Protein AF-A0A9E1IHS0-F1 (afdb_monomer)

Radius of gyration: 20.8 Å; Cα contacts (8 Å, |Δi|>4): 388; chains: 1; bounding box: 57×63×56 Å

Secondary structure (DSSP, 8-state):
------------HHHHHH--SS-PPBPHHHHHHHHHHHHTS-GGGHHHHHHHHHTTBPPPPTTS--STT-BTTBS-HHHHHHHHHHHHTT----SEETTEE-TTS-HHHHHHHHHHHTT-S-TTSHHHHHHHHHHTT-EEEEEESS-EE--HHHHHHHHHHTGGGT-EEEEEETTEEEEEEEEETTEEEEE-TT-S-----SSS-TT---PPPPSS--S-------------------------S-----EEEEEEEEE-

Foldseek 3Di:
DDDDDDDDDPCALCCLLPPDPDQAADFLQSLVVNLVRLVPDDLVRQLVSLLSLLSRFDAAAQVPFPPPQQDPVGGQLLLRQLQSQCSLQSNAQDCADPNRGNVVGDSSVSLVVLLVVVVQDDSLDNVSSQVSLVVSVWGKDWPDPFWFFDDLVSQVVCSVVASSSSKWKWWAWPSGIWTWSDQDPQGTDTRRNNADDPPPPPPPPVQDDDDDDDPPNPDDDPDDDDDDDDDDDDDDDDDDDDDDDDDDRITIGTMMIIHD

pLDDT: mean 73.06, std 25.62, range [26.06, 98.25]

Structure (mmCIF, N/CA/C/O backbone):
data_AF-A0A9E1IHS0-F1
#
_entry.id   AF-A0A9E1IHS0-F1
#
loop_
_atom_site.group_PDB
_atom_site.id
_atom_site.type_symbol
_atom_site.label_atom_id
_atom_site.label_alt_id
_atom_site.label_comp_id
_atom_site.label_asym_id
_atom_site.label_entity_id
_atom_site.label_seq_id
_atom_site.pdbx_PDB_ins_code
_atom_site.Cartn_x
_atom_site.Cartn_y
_atom_site.Cartn_z
_atom_site.occupancy
_atom_site.B_iso_or_equiv
_atom_site.auth_seq_id
_atom_site.auth_comp_id
_atom_site.auth_asym_id
_atom_site.auth_atom_id
_atom_site.pdbx_PDB_model_num
ATOM 1 N N . MET A 1 1 ? 24.923 40.694 25.147 1.00 47.97 1 MET A N 1
ATOM 2 C CA . MET A 1 1 ? 23.889 41.070 24.164 1.00 47.97 1 MET A CA 1
ATOM 3 C C . MET A 1 1 ? 23.187 39.797 23.743 1.00 47.97 1 MET A C 1
ATOM 5 O O . MET A 1 1 ? 23.847 38.903 23.235 1.00 47.97 1 MET A O 1
ATOM 9 N N . ALA A 1 2 ? 21.905 39.689 24.076 1.00 41.38 2 ALA A N 1
ATOM 10 C CA . ALA A 1 2 ? 21.038 38.579 23.714 1.00 41.38 2 ALA A CA 1
ATOM 11 C C . ALA A 1 2 ? 20.287 38.921 22.421 1.00 41.38 2 ALA A C 1
ATOM 13 O O . ALA A 1 2 ? 19.743 40.018 22.328 1.00 41.38 2 ALA A O 1
ATOM 14 N N . GLN A 1 3 ? 20.233 37.982 21.478 1.00 36.28 3 GLN A N 1
ATOM 15 C CA . GLN A 1 3 ? 19.186 37.845 20.458 1.00 36.28 3 GLN A CA 1
ATOM 16 C C . GLN A 1 3 ? 19.023 36.325 20.255 1.00 36.28 3 GLN A C 1
ATOM 18 O O . GLN A 1 3 ? 19.994 35.661 19.920 1.00 36.28 3 GLN A O 1
ATOM 23 N N . SER A 1 4 ? 17.973 35.665 20.753 1.00 36.72 4 SER A N 1
ATOM 24 C CA . SER A 1 4 ? 16.549 35.735 20.379 1.00 36.72 4 SER A CA 1
ATOM 25 C C . SER A 1 4 ? 16.254 35.121 19.006 1.00 36.72 4 SER A C 1
ATOM 27 O O . SER A 1 4 ? 16.350 35.798 17.991 1.00 36.72 4 SER A O 1
ATOM 29 N N . HIS A 1 5 ? 15.792 33.869 19.076 1.00 35.28 5 HIS A N 1
ATOM 30 C CA . HIS A 1 5 ? 14.706 33.248 18.310 1.00 35.28 5 HIS A CA 1
ATOM 31 C C . HIS A 1 5 ? 14.772 33.201 16.778 1.00 35.28 5 HIS A C 1
ATOM 33 O O . HIS A 1 5 ? 14.467 34.178 16.106 1.00 35.28 5 HIS A O 1
ATOM 39 N N . GLN A 1 6 ? 14.878 31.976 16.254 1.00 32.78 6 GLN A N 1
ATOM 40 C CA . GLN A 1 6 ? 13.872 31.472 15.317 1.00 32.78 6 GLN A CA 1
ATOM 41 C C . GLN A 1 6 ? 13.416 30.081 15.769 1.00 32.78 6 GLN A C 1
ATOM 43 O O . GLN A 1 6 ? 14.177 29.119 15.774 1.00 32.78 6 GLN A O 1
ATOM 48 N N . SER A 1 7 ? 12.166 30.034 16.226 1.00 38.84 7 SER A N 1
ATOM 49 C CA . SER A 1 7 ? 11.394 28.823 16.480 1.00 38.84 7 SER A CA 1
ATOM 50 C C . SER A 1 7 ? 10.874 28.331 15.133 1.00 38.84 7 SER A C 1
ATOM 52 O O . SER A 1 7 ? 10.049 29.016 14.531 1.00 38.84 7 SER A O 1
ATOM 54 N N . SER A 1 8 ? 11.337 27.180 14.648 1.00 43.22 8 SER A N 1
ATOM 55 C CA . SER A 1 8 ? 10.624 26.457 13.594 1.00 43.22 8 SER A CA 1
ATOM 56 C C . SER A 1 8 ? 9.414 25.765 14.222 1.00 43.22 8 SER A C 1
ATOM 58 O O . SER A 1 8 ? 9.492 25.161 15.292 1.00 43.22 8 SER A O 1
ATOM 60 N N . SER A 1 9 ? 8.258 25.965 13.602 1.00 43.41 9 SER A N 1
ATOM 61 C CA . SER A 1 9 ? 6.951 25.528 14.074 1.00 43.41 9 SER A CA 1
ATOM 62 C C . SER A 1 9 ? 6.835 24.005 14.048 1.00 43.41 9 SER A C 1
ATOM 64 O O . SER A 1 9 ? 6.882 23.383 12.986 1.00 43.41 9 SER A O 1
ATOM 66 N N . ALA A 1 10 ? 6.637 23.411 15.222 1.00 41.41 10 ALA A N 1
ATOM 67 C CA . ALA A 1 10 ? 6.164 22.043 15.358 1.00 41.41 10 ALA A CA 1
ATOM 68 C C . ALA A 1 10 ? 4.719 21.978 14.841 1.00 41.41 10 ALA A C 1
ATOM 70 O O . ALA A 1 10 ? 3.779 22.296 15.566 1.00 41.41 10 ALA A O 1
ATOM 71 N N . THR A 1 11 ? 4.562 21.618 13.569 1.00 50.16 11 THR A N 1
ATOM 72 C CA . THR A 1 11 ? 3.251 21.309 12.985 1.00 50.16 11 THR A CA 1
ATOM 73 C C . THR A 1 11 ? 2.719 20.076 13.715 1.00 50.16 11 THR A C 1
ATOM 75 O O . THR A 1 11 ? 3.400 19.050 13.789 1.00 50.16 11 THR A O 1
ATOM 78 N N . SER A 1 12 ? 1.561 20.202 14.360 1.00 56.66 12 SER A N 1
ATOM 79 C CA . SER A 1 12 ? 1.002 19.147 15.217 1.00 56.66 12 SER A CA 1
ATOM 80 C C . SER A 1 12 ? 0.526 17.961 14.367 1.00 56.66 12 SER A C 1
ATOM 82 O O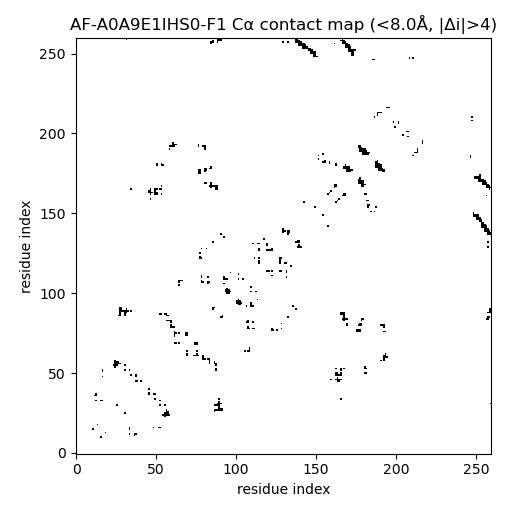 . SER A 1 12 ? -0.008 18.175 13.286 1.00 56.66 12 SER A O 1
ATOM 84 N N . ALA A 1 13 ? 0.612 16.714 14.858 1.00 51.34 13 ALA A N 1
ATOM 85 C CA . ALA A 1 13 ? -0.009 15.552 14.183 1.00 51.34 13 ALA A CA 1
ATOM 86 C C . ALA A 1 13 ? -1.499 15.770 13.893 1.00 51.34 13 ALA A C 1
ATOM 88 O O . ALA A 1 13 ? -2.036 15.284 12.906 1.00 51.34 13 ALA A O 1
ATOM 89 N N . THR A 1 14 ? -2.161 16.533 14.766 1.00 49.19 14 THR A N 1
ATOM 90 C CA . THR A 1 14 ? -3.550 16.924 14.569 1.00 49.19 14 THR A CA 1
ATOM 91 C C . THR A 1 14 ? -3.662 17.848 13.366 1.00 49.19 14 THR A C 1
ATOM 93 O O . THR A 1 14 ? -4.574 17.675 12.589 1.00 49.19 14 THR A O 1
ATOM 96 N N . GLU A 1 15 ? -2.720 18.757 13.129 1.00 51.97 15 GLU A N 1
ATOM 97 C CA . GLU A 1 15 ? -2.686 19.594 11.923 1.00 51.97 15 GLU A CA 1
ATOM 98 C C . GLU A 1 15 ? -2.416 18.759 10.657 1.00 51.97 15 GLU A C 1
ATOM 100 O O . GLU A 1 15 ? -3.050 19.005 9.644 1.00 51.97 15 GLU A O 1
ATOM 105 N N . VAL A 1 16 ? -1.573 17.725 10.688 1.00 55.44 16 VAL A N 1
ATOM 106 C CA . VAL A 1 16 ? -1.360 16.862 9.503 1.00 55.44 16 VAL A CA 1
ATOM 107 C C . VAL A 1 16 ? -2.588 15.990 9.197 1.00 55.44 16 VAL A C 1
ATOM 109 O O . VAL A 1 16 ? -2.933 15.809 8.034 1.00 55.44 16 VAL A O 1
ATOM 112 N N . ALA A 1 17 ? -3.302 15.523 10.226 1.00 48.88 17 ALA A N 1
ATOM 113 C CA . ALA A 1 17 ? -4.521 14.727 10.059 1.00 48.88 17 ALA A CA 1
ATOM 114 C C . ALA A 1 17 ? -5.800 15.568 9.833 1.00 48.88 17 ALA A C 1
ATOM 116 O O . ALA A 1 17 ? -6.714 15.119 9.148 1.00 48.88 17 ALA A O 1
ATOM 117 N N . THR A 1 18 ? -5.882 16.792 10.378 1.00 42.72 18 THR A N 1
ATOM 118 C CA . THR A 1 18 ? -7.098 17.643 10.353 1.00 42.72 18 THR A CA 1
ATOM 119 C C . THR A 1 18 ? -6.971 18.930 9.536 1.00 42.72 18 THR A C 1
ATOM 121 O O . THR A 1 18 ? -7.988 19.570 9.262 1.00 42.72 18 THR A O 1
ATOM 124 N N . THR A 1 19 ? -5.781 19.307 9.056 1.00 37.34 19 THR A N 1
ATOM 125 C CA . THR A 1 19 ? -5.654 20.409 8.086 1.00 37.34 19 THR A CA 1
ATOM 126 C C . THR A 1 19 ? -5.911 19.861 6.705 1.00 37.34 19 THR A C 1
ATOM 128 O O . THR A 1 19 ? -5.000 19.499 5.972 1.00 37.34 19 THR A O 1
ATOM 131 N N . THR A 1 20 ? -7.184 19.776 6.354 1.00 38.59 20 THR A N 1
ATOM 132 C CA . THR A 1 20 ? -7.733 20.510 5.214 1.00 38.59 20 THR A CA 1
ATOM 133 C C . THR A 1 20 ? -9.167 20.059 4.988 1.00 38.59 20 THR A C 1
ATOM 135 O O . THR A 1 20 ? -9.464 18.895 4.745 1.00 38.59 20 THR A O 1
ATOM 138 N N . SER A 1 21 ? -10.061 21.040 4.950 1.00 37.38 21 SER A N 1
ATOM 139 C CA . SER A 1 21 ? -11.344 20.968 4.252 1.00 37.38 21 SER A CA 1
ATOM 140 C C . SER A 1 21 ? -11.145 20.874 2.717 1.00 37.38 21 SER A C 1
ATOM 142 O O . SER A 1 21 ? -11.914 21.458 1.956 1.00 37.38 21 SER A O 1
ATOM 144 N N . SER A 1 22 ? -10.101 20.176 2.251 1.00 42.00 22 SER A N 1
ATOM 145 C CA . SER A 1 22 ? -9.814 19.889 0.847 1.00 42.00 22 SER A CA 1
ATOM 146 C C . SER A 1 22 ? -9.217 18.490 0.700 1.00 42.00 22 SER A C 1
ATOM 148 O O . SER A 1 22 ? -8.315 18.085 1.425 1.00 42.00 22 SER A O 1
ATOM 150 N N . THR A 1 23 ? -9.751 17.777 -0.274 1.00 52.62 23 THR A N 1
ATOM 151 C CA . THR A 1 23 ? -9.441 16.446 -0.802 1.00 52.62 23 THR A CA 1
ATOM 152 C C . THR A 1 23 ? -8.019 16.309 -1.373 1.00 52.62 23 THR A C 1
ATOM 154 O O . THR A 1 23 ? -7.857 15.929 -2.528 1.00 52.62 23 THR A O 1
ATOM 157 N N . THR A 1 24 ? -6.977 16.652 -0.614 1.00 75.00 24 THR A N 1
ATOM 158 C CA . THR A 1 24 ? -5.592 16.547 -1.099 1.00 75.00 24 THR A CA 1
ATOM 159 C C . THR A 1 24 ? -4.941 15.272 -0.579 1.00 75.00 24 THR A C 1
ATOM 161 O O . THR A 1 24 ? -4.802 15.094 0.633 1.00 75.00 24 THR A O 1
ATOM 164 N N . SER A 1 25 ? -4.539 14.396 -1.497 1.00 85.12 25 SER A N 1
ATOM 165 C CA . SER A 1 25 ? -3.728 13.218 -1.194 1.00 85.12 25 SER A CA 1
ATOM 166 C C . SER A 1 25 ? -2.319 13.616 -0.741 1.00 85.12 25 SER A C 1
ATOM 168 O O . SER A 1 25 ? -1.771 14.629 -1.178 1.00 85.12 25 SER A O 1
ATOM 170 N N . LEU A 1 26 ? -1.737 12.821 0.151 1.00 91.38 26 LEU A N 1
ATOM 171 C CA . LEU A 1 26 ? -0.389 12.971 0.683 1.00 91.38 26 LEU A CA 1
ATOM 172 C C . LEU A 1 26 ? 0.601 12.104 -0.101 1.00 91.38 26 LEU A C 1
ATOM 174 O O . LEU A 1 26 ? 0.241 11.066 -0.659 1.00 91.38 26 LEU A O 1
ATOM 178 N N . THR A 1 27 ? 1.863 12.536 -0.122 1.00 94.00 27 THR A N 1
ATOM 179 C CA . THR A 1 27 ? 2.969 11.709 -0.617 1.00 94.00 27 THR A CA 1
ATOM 180 C C . THR A 1 27 ? 3.379 10.685 0.446 1.00 94.00 27 THR A C 1
ATOM 182 O O . THR A 1 27 ? 3.106 10.904 1.631 1.00 94.00 27 THR A O 1
ATOM 185 N N . PRO A 1 28 ? 4.071 9.597 0.072 1.00 95.00 28 PRO A N 1
ATOM 186 C CA . PRO A 1 28 ? 4.542 8.593 1.027 1.00 95.00 28 PRO A CA 1
ATOM 187 C C . PRO A 1 28 ? 5.418 9.167 2.144 1.00 95.00 28 PRO A C 1
ATOM 189 O O . PRO A 1 28 ? 5.236 8.804 3.298 1.00 95.00 28 PRO A O 1
ATOM 192 N N . GLU A 1 29 ? 6.277 10.142 1.846 1.00 94.94 29 GLU A N 1
ATOM 193 C CA . GLU A 1 29 ? 7.135 10.807 2.838 1.00 94.94 29 GLU A CA 1
ATOM 194 C C . GLU A 1 29 ? 6.308 11.616 3.852 1.00 94.94 29 GLU A C 1
ATOM 196 O O . GLU A 1 29 ? 6.643 11.710 5.034 1.00 94.94 29 GLU A O 1
ATOM 201 N N . LEU A 1 30 ? 5.198 12.215 3.403 1.00 95.56 30 LEU A N 1
ATOM 202 C CA . LEU A 1 30 ? 4.267 12.914 4.289 1.00 95.56 30 LEU A CA 1
ATOM 203 C C . LEU A 1 30 ? 3.431 11.936 5.121 1.00 95.56 30 LEU A C 1
ATOM 205 O O . LEU A 1 30 ? 3.107 12.255 6.266 1.00 95.56 30 LEU A O 1
ATOM 209 N N . ILE A 1 31 ? 3.105 10.761 4.577 1.00 96.06 31 ILE A N 1
ATOM 210 C CA . ILE A 1 31 ? 2.434 9.675 5.305 1.00 96.06 31 ILE A CA 1
ATOM 211 C C . ILE A 1 31 ? 3.372 9.092 6.368 1.00 96.06 31 ILE A C 1
ATOM 213 O O . ILE A 1 31 ? 2.978 8.990 7.527 1.00 96.06 31 ILE A O 1
ATOM 217 N N . GLU A 1 32 ? 4.633 8.821 6.033 1.00 96.38 32 GLU A N 1
ATOM 218 C CA . GLU A 1 32 ? 5.668 8.417 6.991 1.00 96.38 32 GLU A CA 1
ATOM 219 C C . GLU A 1 32 ? 5.816 9.453 8.108 1.00 96.38 32 GLU A C 1
ATOM 221 O O . GLU A 1 32 ? 5.758 9.125 9.296 1.00 96.38 32 GLU A O 1
ATOM 226 N N . ARG A 1 33 ? 5.902 10.738 7.750 1.00 95.50 33 ARG A N 1
ATOM 227 C CA . ARG A 1 33 ? 5.949 11.804 8.751 1.00 95.50 33 ARG A CA 1
ATOM 228 C C . ARG A 1 33 ? 4.689 11.833 9.618 1.00 95.50 33 ARG A C 1
ATOM 230 O O . ARG A 1 33 ? 4.775 12.124 10.813 1.00 95.50 33 ARG A O 1
ATOM 237 N N . ALA A 1 34 ? 3.519 11.555 9.049 1.00 95.94 34 ALA A N 1
ATOM 238 C CA . ALA A 1 34 ? 2.289 11.428 9.818 1.00 95.94 34 ALA A CA 1
ATOM 239 C C . ALA A 1 34 ? 2.357 10.236 10.786 1.00 95.94 34 ALA A C 1
ATOM 241 O O . ALA A 1 34 ? 1.964 10.411 11.937 1.00 95.94 34 ALA A O 1
ATOM 242 N N . HIS A 1 35 ? 2.926 9.089 10.392 1.00 96.12 35 HIS A N 1
ATOM 243 C CA . HIS A 1 35 ? 3.130 7.939 11.286 1.00 96.12 35 HIS A CA 1
ATOM 244 C C . HIS A 1 35 ? 3.958 8.322 12.510 1.00 96.12 35 HIS A C 1
ATOM 246 O O . HIS A 1 35 ? 3.515 8.103 13.634 1.00 96.12 35 HIS A O 1
ATOM 252 N N . GLU A 1 36 ? 5.103 8.982 12.320 1.00 95.81 36 GLU A N 1
ATOM 253 C CA . GLU A 1 36 ? 5.948 9.440 13.434 1.00 95.81 36 GLU A CA 1
ATOM 254 C C . GLU A 1 36 ? 5.186 10.361 14.401 1.00 95.81 36 GLU A C 1
ATOM 256 O O . GLU A 1 36 ? 5.347 10.309 15.624 1.00 95.81 36 GLU A O 1
ATOM 261 N N . LEU A 1 37 ? 4.348 11.238 13.846 1.00 96.25 37 LEU A N 1
ATOM 262 C CA . LEU A 1 37 ? 3.558 12.182 14.621 1.00 96.25 37 LEU A CA 1
ATOM 263 C C . LEU A 1 37 ? 2.390 11.502 15.354 1.00 96.25 37 LEU A C 1
ATOM 265 O O . LEU A 1 37 ? 2.041 11.950 16.450 1.00 96.25 37 LEU A O 1
ATOM 269 N N . ILE A 1 38 ? 1.794 10.456 14.773 1.00 96.31 38 ILE A N 1
ATOM 270 C CA . ILE A 1 38 ? 0.750 9.629 15.393 1.00 96.31 38 ILE A CA 1
ATOM 271 C C . ILE A 1 38 ? 1.351 8.784 16.519 1.00 96.31 38 ILE A C 1
ATOM 273 O O . ILE A 1 38 ? 0.801 8.779 17.618 1.00 96.31 38 ILE A O 1
ATOM 277 N N . GLU A 1 39 ? 2.523 8.179 16.320 1.00 95.38 39 GLU A N 1
ATOM 278 C CA . GLU A 1 39 ? 3.228 7.428 17.368 1.00 95.38 39 GLU A CA 1
ATOM 279 C C . GLU A 1 39 ? 3.566 8.290 18.593 1.00 95.38 39 GLU A C 1
ATOM 281 O O . GLU A 1 39 ? 3.594 7.815 19.728 1.00 95.38 39 GLU A O 1
ATOM 286 N N . ALA A 1 40 ? 3.764 9.596 18.408 1.00 95.00 40 ALA A N 1
ATOM 287 C CA . ALA A 1 40 ? 3.974 10.527 19.515 1.00 95.00 40 ALA A CA 1
ATOM 288 C C . ALA A 1 40 ? 2.685 10.875 20.297 1.00 95.00 40 ALA A C 1
ATOM 290 O O . ALA A 1 40 ? 2.753 11.580 21.311 1.00 95.00 40 ALA A O 1
ATOM 291 N N . LYS A 1 41 ? 1.501 10.437 19.846 1.00 94.31 41 LYS A N 1
ATOM 292 C CA . LYS A 1 41 ? 0.214 10.675 20.522 1.00 94.31 41 LYS A CA 1
ATOM 293 C C . LYS A 1 41 ? -0.076 9.623 21.598 1.00 94.31 41 LYS A C 1
ATOM 295 O O . LYS A 1 41 ? 0.530 8.548 21.597 1.00 94.31 41 LYS A O 1
ATOM 300 N N . PRO A 1 42 ? -1.010 9.916 22.524 1.00 95.56 42 PRO A N 1
ATOM 301 C CA . PRO A 1 42 ? -1.580 8.903 23.406 1.00 95.56 42 PRO A CA 1
ATOM 302 C C . PRO A 1 42 ? -2.130 7.711 2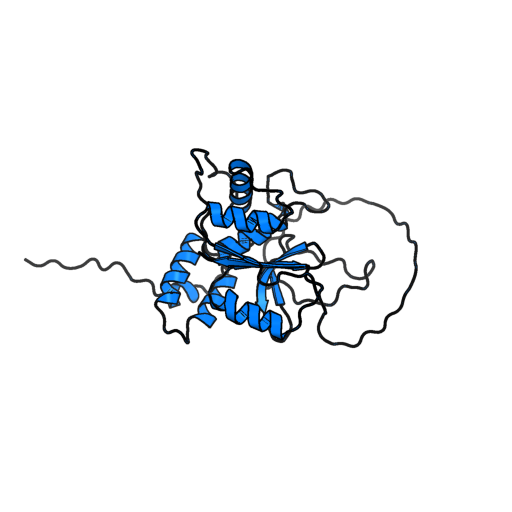2.616 1.00 95.56 42 PRO A C 1
ATOM 304 O O . PRO A 1 42 ? -2.722 7.905 21.555 1.00 95.56 42 PRO A O 1
ATOM 307 N N . GLU A 1 43 ? -1.928 6.502 23.139 1.00 92.44 43 GLU A N 1
ATOM 308 C CA . GLU A 1 43 ? -2.326 5.232 22.512 1.00 92.44 43 GLU A CA 1
ATOM 309 C C . GLU A 1 43 ? -3.814 5.218 22.125 1.00 92.44 43 GLU A C 1
ATOM 311 O O . GLU A 1 43 ? -4.150 4.901 20.989 1.00 92.44 43 GLU A O 1
ATOM 316 N N . ASP A 1 44 ? -4.687 5.740 22.996 1.00 92.38 44 ASP A N 1
ATOM 317 C CA . ASP A 1 44 ? -6.142 5.854 22.792 1.00 92.38 44 ASP A CA 1
ATOM 318 C C . ASP A 1 44 ? -6.568 6.841 21.687 1.00 92.38 44 ASP A C 1
ATOM 320 O O . ASP A 1 44 ? -7.759 7.110 21.507 1.00 92.38 44 ASP A O 1
ATOM 324 N N . LYS A 1 45 ? -5.605 7.461 20.999 1.00 92.38 45 LYS A N 1
ATOM 325 C CA . LYS A 1 45 ? -5.830 8.357 19.858 1.00 92.38 45 LYS A CA 1
ATOM 326 C C . LYS A 1 45 ? -5.183 7.864 18.573 1.00 92.38 45 LYS A C 1
ATOM 328 O O . LYS A 1 45 ? -5.442 8.465 17.535 1.00 92.38 45 LYS A O 1
ATOM 333 N N . ARG A 1 46 ? -4.321 6.845 18.622 1.00 94.75 46 ARG A N 1
ATOM 334 C CA . ARG A 1 46 ? -3.525 6.442 17.454 1.00 94.75 46 ARG A CA 1
ATOM 335 C C . ARG A 1 46 ? -4.372 5.751 16.404 1.00 94.75 46 ARG A C 1
ATOM 337 O O . ARG A 1 46 ? -4.318 6.147 15.247 1.00 94.75 46 ARG A O 1
ATOM 344 N N . GLU A 1 47 ? -5.195 4.798 16.827 1.00 94.81 47 GLU A N 1
ATOM 345 C CA . GLU A 1 47 ? -6.020 3.979 15.935 1.00 94.81 47 GLU A CA 1
ATOM 346 C C . GLU A 1 47 ? -6.886 4.839 15.003 1.00 94.81 47 GLU A C 1
ATOM 348 O O . GLU A 1 47 ? -6.801 4.720 13.782 1.00 94.81 47 GLU A O 1
ATOM 353 N N . ASP A 1 48 ? -7.644 5.784 15.568 1.00 93.12 48 ASP A N 1
ATOM 354 C CA . ASP A 1 48 ? -8.498 6.696 14.799 1.00 93.12 48 ASP A CA 1
ATOM 355 C C . ASP A 1 48 ? -7.703 7.564 13.813 1.00 93.12 48 ASP A C 1
ATOM 357 O O . ASP A 1 48 ? -8.203 7.907 12.739 1.00 93.12 48 ASP A O 1
ATOM 361 N N . LEU A 1 49 ? -6.477 7.958 14.170 1.00 95.88 49 LEU A N 1
ATOM 362 C CA . LEU A 1 49 ? -5.623 8.772 13.305 1.00 95.88 49 LEU A CA 1
ATOM 363 C C . LEU A 1 49 ? -5.031 7.946 12.161 1.00 95.88 49 LEU A C 1
ATOM 365 O O . LEU A 1 49 ? -5.005 8.431 11.032 1.00 95.88 49 LEU A O 1
ATOM 369 N N . TYR A 1 50 ? -4.605 6.708 12.422 1.00 96.88 50 TYR A N 1
ATOM 370 C CA . TYR A 1 50 ? -4.141 5.803 11.371 1.00 96.88 50 TYR A CA 1
ATOM 371 C C . TYR A 1 50 ? -5.255 5.466 10.386 1.00 96.88 50 TYR A C 1
ATOM 373 O O . TYR A 1 50 ? -5.038 5.532 9.177 1.00 96.88 50 TYR A O 1
ATOM 381 N N . ARG A 1 51 ? -6.473 5.211 10.879 1.00 92.44 51 ARG A N 1
ATOM 382 C CA . ARG A 1 51 ? -7.649 4.987 10.025 1.00 92.44 51 ARG A CA 1
ATOM 383 C C . ARG A 1 51 ? -7.949 6.196 9.136 1.00 92.44 51 ARG A C 1
ATOM 385 O O . ARG A 1 51 ? -8.151 6.034 7.941 1.00 92.44 51 ARG A O 1
ATOM 392 N N . GLN A 1 52 ? -7.886 7.415 9.675 1.00 92.75 52 GLN A N 1
ATOM 393 C CA . GLN A 1 52 ? -8.031 8.638 8.868 1.00 92.75 52 GLN A CA 1
ATOM 394 C C . GLN A 1 52 ? -6.911 8.806 7.833 1.00 92.75 52 GLN A C 1
ATOM 396 O O . GLN A 1 52 ? -7.141 9.337 6.747 1.00 92.75 52 GLN A O 1
ATOM 401 N N . LEU A 1 53 ? -5.693 8.366 8.150 1.00 94.19 53 LEU A N 1
ATOM 402 C CA . LEU A 1 53 ? -4.556 8.471 7.243 1.00 94.19 53 LEU A CA 1
ATOM 403 C C . LEU A 1 53 ? -4.676 7.531 6.037 1.00 94.19 53 LEU A C 1
ATOM 405 O O . LEU A 1 53 ? -4.227 7.899 4.950 1.00 94.19 53 LEU A O 1
ATOM 409 N N . GLN A 1 54 ? -5.366 6.389 6.178 1.00 93.19 54 GLN A N 1
ATOM 410 C CA . GLN A 1 54 ? -5.702 5.518 5.042 1.00 93.19 54 GLN A CA 1
ATOM 411 C C . GLN A 1 54 ? -6.440 6.284 3.937 1.00 93.19 54 GLN A C 1
ATOM 413 O O . GLN A 1 54 ? -6.301 5.946 2.757 1.00 93.19 54 GLN A O 1
ATOM 418 N N . GLU A 1 55 ? -7.165 7.351 4.293 1.00 89.81 55 GLU A N 1
ATOM 419 C CA . GLU A 1 55 ? -7.887 8.182 3.337 1.00 89.81 55 GLU A CA 1
ATOM 420 C C . GLU A 1 55 ? -7.030 9.228 2.611 1.00 89.81 55 GLU A C 1
ATOM 422 O O . GLU A 1 55 ? -7.528 10.007 1.796 1.00 89.81 55 GLU A O 1
ATOM 427 N N . LYS A 1 56 ? -5.741 9.312 2.929 1.00 91.12 56 LYS A N 1
ATOM 428 C CA . LYS A 1 56 ? -4.844 10.327 2.371 1.00 91.12 56 LYS A CA 1
ATOM 429 C C . LYS A 1 56 ? -3.925 9.784 1.292 1.00 91.12 56 LYS A C 1
ATOM 431 O O . LYS A 1 56 ? -3.162 10.549 0.720 1.00 91.12 56 LYS A O 1
ATOM 436 N N . VAL A 1 57 ? -4.015 8.500 0.980 1.00 90.75 57 VAL A N 1
ATOM 437 C CA . VAL A 1 57 ? -3.233 7.877 -0.088 1.00 90.75 57 VAL A CA 1
ATOM 438 C C . VAL A 1 57 ? -3.678 8.394 -1.452 1.00 90.75 57 VAL A C 1
ATOM 440 O O . VAL A 1 57 ? -4.873 8.586 -1.701 1.00 90.75 57 VAL A O 1
ATOM 443 N N . SER A 1 58 ? -2.705 8.629 -2.333 1.00 88.31 58 SER A N 1
ATOM 444 C CA . SER A 1 58 ? -2.974 8.960 -3.729 1.00 88.31 58 SER A CA 1
ATOM 445 C C . SER A 1 58 ? -3.575 7.753 -4.433 1.00 88.31 58 SER A C 1
ATOM 447 O O . SER A 1 58 ? -3.021 6.659 -4.390 1.00 88.31 58 SER A O 1
ATOM 449 N N . TYR A 1 59 ? -4.725 7.959 -5.063 1.00 88.50 59 TYR A N 1
ATOM 450 C CA . TYR A 1 59 ? -5.376 6.914 -5.832 1.00 88.50 59 TYR A CA 1
ATOM 451 C C . TYR A 1 59 ? -4.551 6.601 -7.089 1.00 88.50 59 TYR A C 1
ATOM 453 O O . TYR A 1 59 ? -4.216 7.514 -7.846 1.00 88.50 59 TYR A O 1
ATOM 461 N N . GLY A 1 60 ? -4.229 5.324 -7.295 1.00 85.81 60 GLY A N 1
ATOM 462 C CA . GLY A 1 60 ? -3.541 4.824 -8.481 1.00 85.81 60 GLY A CA 1
ATOM 463 C C . GLY A 1 60 ? -4.515 4.115 -9.418 1.00 85.81 60 GLY A C 1
ATOM 464 O O . GLY A 1 60 ? -5.244 3.220 -8.988 1.00 85.81 60 GLY A O 1
ATOM 465 N N . ASN A 1 61 ? -4.503 4.483 -10.701 1.00 85.94 61 ASN A N 1
ATOM 466 C CA . ASN A 1 61 ? -5.262 3.796 -11.743 1.00 85.94 61 ASN A CA 1
ATOM 467 C C . ASN A 1 61 ? -4.330 2.900 -12.566 1.00 85.94 61 ASN A C 1
ATOM 469 O O . ASN A 1 61 ? -3.366 3.373 -13.161 1.00 85.94 61 ASN A O 1
ATOM 473 N N . GLN A 1 62 ? -4.645 1.611 -12.671 1.00 83.19 62 GLN A N 1
ATOM 474 C CA . GLN A 1 62 ? -3.849 0.650 -13.436 1.00 83.19 62 GLN A CA 1
ATOM 475 C C . GLN A 1 62 ? -3.767 0.989 -14.934 1.00 83.19 62 GLN A C 1
ATOM 477 O O . GLN A 1 62 ? -2.841 0.565 -15.618 1.00 83.19 62 GLN A O 1
ATOM 482 N N . ARG A 1 63 ? -4.725 1.764 -15.459 1.00 79.75 63 ARG A N 1
ATOM 483 C CA . ARG A 1 63 ? -4.734 2.222 -16.857 1.00 79.75 63 ARG A CA 1
ATOM 484 C C . ARG A 1 63 ? -3.763 3.366 -17.130 1.00 79.75 63 ARG A C 1
ATOM 486 O O . ARG A 1 63 ? -3.463 3.610 -18.296 1.00 79.75 63 ARG A O 1
ATOM 493 N N . ASP A 1 64 ? -3.296 4.044 -16.085 1.00 77.81 64 ASP A N 1
ATOM 494 C CA . ASP A 1 64 ? -2.323 5.131 -16.206 1.00 77.81 64 ASP A CA 1
ATOM 495 C C . ASP A 1 64 ? -0.878 4.614 -16.205 1.00 77.81 64 ASP A C 1
ATOM 497 O O . ASP A 1 64 ? 0.031 5.356 -16.582 1.00 77.81 64 ASP A O 1
ATOM 501 N N . ASN A 1 65 ? -0.673 3.338 -15.855 1.00 74.06 65 ASN A N 1
ATOM 502 C CA . ASN A 1 65 ? 0.624 2.682 -15.949 1.00 74.06 65 ASN A CA 1
ATOM 503 C C . ASN A 1 65 ? 1.072 2.644 -17.422 1.00 74.06 65 ASN A C 1
ATOM 505 O O . ASN A 1 65 ? 0.411 2.057 -18.282 1.00 74.06 65 ASN A O 1
ATOM 509 N N . LEU A 1 66 ? 2.216 3.261 -17.719 1.00 67.12 66 LEU A N 1
ATOM 510 C CA . LEU A 1 66 ? 2.759 3.417 -19.072 1.00 67.12 66 LEU A CA 1
ATOM 511 C C . LEU A 1 66 ? 3.549 2.186 -19.526 1.00 67.12 66 LEU A C 1
ATOM 513 O O . LEU A 1 66 ? 3.805 2.000 -20.720 1.00 67.12 66 LEU A O 1
ATOM 517 N N . THR A 1 67 ? 3.946 1.327 -18.588 1.00 60.03 67 THR A N 1
ATOM 518 C CA . THR A 1 67 ? 4.484 0.006 -18.911 1.00 60.03 67 THR A CA 1
ATOM 519 C C . THR A 1 67 ? 3.411 -0.812 -19.651 1.00 60.03 67 THR A C 1
ATOM 521 O O . THR A 1 67 ? 2.307 -1.006 -19.158 1.00 60.03 67 THR A O 1
ATOM 524 N N . ASN A 1 68 ? 3.718 -1.280 -20.870 1.00 53.56 68 ASN A N 1
ATOM 525 C CA . ASN A 1 68 ? 2.799 -1.945 -21.822 1.00 53.56 68 ASN A CA 1
ATOM 526 C C . ASN A 1 68 ? 2.185 -3.292 -21.343 1.00 53.56 68 ASN A C 1
ATOM 528 O O . ASN A 1 68 ? 1.849 -4.147 -22.164 1.00 53.56 68 ASN A O 1
ATOM 532 N N . TYR A 1 69 ? 2.092 -3.532 -20.036 1.00 61.66 69 TYR A N 1
ATOM 533 C CA . TYR A 1 69 ? 1.514 -4.730 -19.433 1.00 61.66 69 TYR A CA 1
ATOM 534 C C . TYR A 1 69 ? -0.009 -4.666 -19.318 1.00 61.66 69 TYR A C 1
ATOM 536 O O . TYR A 1 69 ? -0.648 -5.709 -19.195 1.00 61.66 69 TYR A O 1
ATOM 544 N N . GLU A 1 70 ? -0.602 -3.473 -19.373 1.00 62.44 70 GLU A N 1
ATOM 545 C CA . GLU A 1 70 ? -2.051 -3.323 -19.310 1.00 62.44 70 GLU A CA 1
ATOM 546 C C . GLU A 1 70 ? -2.696 -3.739 -20.641 1.00 62.44 70 GLU A C 1
ATOM 548 O O . GLU A 1 70 ? -2.504 -3.120 -21.689 1.00 62.44 70 GLU A O 1
ATOM 553 N N . THR A 1 71 ? -3.469 -4.824 -20.604 1.00 63.19 71 THR A N 1
ATOM 554 C CA . THR A 1 71 ? -4.263 -5.297 -21.745 1.00 63.19 71 THR A CA 1
ATOM 555 C C . THR A 1 71 ? -5.729 -4.875 -21.584 1.00 63.19 71 THR A C 1
ATOM 557 O O . THR A 1 71 ? -6.133 -4.469 -20.494 1.00 63.19 71 THR A O 1
ATOM 560 N N . PRO A 1 72 ? -6.593 -5.024 -22.609 1.00 57.09 72 PRO A N 1
ATOM 561 C CA . PRO A 1 72 ? -8.036 -4.802 -22.451 1.00 57.09 72 PRO A CA 1
ATOM 562 C C . PRO A 1 72 ? -8.691 -5.623 -21.322 1.00 57.09 72 PRO A C 1
ATOM 564 O O . PRO A 1 72 ? -9.761 -5.254 -20.837 1.00 57.09 72 PRO A O 1
ATOM 567 N N . TYR A 1 73 ? -8.048 -6.716 -20.896 1.00 55.12 73 TYR A N 1
ATOM 568 C CA . TYR A 1 73 ? -8.494 -7.597 -19.814 1.00 55.12 73 TYR A CA 1
ATOM 569 C C . TYR A 1 73 ? -7.852 -7.277 -18.457 1.00 55.12 73 TYR A C 1
ATOM 571 O O . TYR A 1 73 ? -8.057 -8.021 -17.499 1.00 55.12 73 TYR A O 1
ATOM 579 N N . GLY A 1 74 ? -7.075 -6.197 -18.373 1.00 63.56 74 GLY A N 1
ATOM 580 C CA . GLY A 1 74 ? -6.234 -5.895 -17.226 1.00 63.56 74 GLY A CA 1
ATOM 581 C C . GLY A 1 74 ? -4.793 -6.324 -17.412 1.00 63.56 74 GLY A C 1
ATOM 582 O O . GLY A 1 74 ? -4.423 -6.961 -18.402 1.00 63.56 74 GLY A O 1
ATOM 583 N N . GLY A 1 75 ? -3.978 -5.997 -16.422 1.00 73.88 75 GLY A N 1
ATOM 584 C CA . GLY A 1 75 ? -2.603 -6.470 -16.361 1.00 73.88 75 GLY A CA 1
ATOM 585 C C . GLY A 1 75 ? -1.852 -6.002 -15.132 1.00 73.88 75 GLY A C 1
ATOM 586 O O . GLY A 1 75 ? -0.972 -6.720 -14.680 1.00 73.88 75 GLY A O 1
ATOM 587 N N . THR A 1 76 ? -2.222 -4.856 -14.555 1.00 86.69 76 THR A N 1
ATOM 588 C CA . THR A 1 76 ? -1.402 -4.205 -13.520 1.00 86.69 76 THR A CA 1
ATOM 589 C C . THR A 1 76 ? -2.130 -3.914 -12.201 1.00 86.69 76 THR A C 1
ATOM 591 O O . THR A 1 76 ? -1.561 -3.284 -11.313 1.00 86.69 76 THR A O 1
ATOM 594 N N . CYS A 1 77 ? -3.337 -4.463 -11.994 1.00 87.94 77 CYS A N 1
ATOM 595 C CA . CYS A 1 77 ? -4.079 -4.328 -10.728 1.00 87.94 77 CYS A CA 1
ATOM 596 C C . CYS A 1 77 ? -3.254 -4.724 -9.493 1.00 87.94 77 CYS A C 1
ATOM 598 O O . CYS A 1 77 ? -3.367 -4.110 -8.437 1.00 87.94 77 CYS A O 1
ATOM 600 N N . HIS A 1 78 ? -2.393 -5.733 -9.634 1.00 91.06 78 HIS A N 1
ATOM 601 C CA . HIS A 1 78 ? -1.543 -6.228 -8.562 1.00 91.06 78 HIS A CA 1
ATOM 602 C C . HIS A 1 78 ? -0.516 -5.181 -8.108 1.00 91.06 78 HIS A C 1
ATOM 604 O O . HIS A 1 78 ? -0.425 -4.910 -6.913 1.00 91.06 78 HIS A O 1
ATOM 610 N N . VAL A 1 79 ? 0.206 -4.552 -9.042 1.00 92.38 79 VAL A N 1
ATOM 611 C CA . VAL A 1 79 ? 1.270 -3.594 -8.716 1.00 92.38 79 VAL A CA 1
ATOM 612 C C . VAL A 1 79 ? 0.670 -2.266 -8.294 1.00 92.38 79 VAL A C 1
ATOM 614 O O . VAL A 1 79 ? 1.164 -1.655 -7.355 1.00 92.38 79 VAL A O 1
ATOM 617 N N . THR A 1 80 ? -0.444 -1.859 -8.906 1.00 92.94 80 THR A N 1
ATOM 618 C CA . THR A 1 80 ? -1.136 -0.632 -8.515 1.00 92.94 80 THR A CA 1
ATOM 619 C C . THR A 1 80 ? -1.705 -0.733 -7.106 1.00 92.94 80 THR A C 1
ATOM 621 O O . THR A 1 80 ? -1.462 0.143 -6.282 1.00 92.94 80 THR A O 1
ATOM 624 N N . SER A 1 81 ? -2.382 -1.831 -6.770 1.00 94.12 81 SER A N 1
ATOM 625 C CA . SER A 1 81 ? -2.929 -2.018 -5.423 1.00 94.12 81 SER A CA 1
ATOM 626 C C . SER A 1 81 ? -1.854 -2.228 -4.360 1.00 94.12 81 SER A C 1
ATOM 628 O O . SER A 1 81 ? -1.963 -1.662 -3.271 1.00 94.12 81 SER A O 1
ATOM 630 N N . ALA A 1 82 ? -0.796 -2.989 -4.665 1.00 95.19 82 ALA A N 1
ATOM 631 C CA . ALA A 1 82 ? 0.356 -3.111 -3.773 1.00 95.19 82 ALA A CA 1
ATOM 632 C C . ALA A 1 82 ? 1.053 -1.755 -3.585 1.00 95.19 82 ALA A C 1
ATOM 634 O O . ALA A 1 82 ? 1.373 -1.386 -2.459 1.00 95.19 82 ALA A O 1
ATOM 635 N N . GLY A 1 83 ? 1.207 -0.976 -4.659 1.00 95.81 83 GLY A N 1
ATOM 636 C CA . GLY A 1 83 ? 1.765 0.370 -4.629 1.00 95.81 83 GLY A CA 1
ATOM 637 C C . GLY A 1 83 ? 0.964 1.300 -3.724 1.00 95.81 83 GLY A C 1
ATOM 638 O O . GLY A 1 83 ? 1.527 1.878 -2.799 1.00 95.81 83 GLY A O 1
ATOM 639 N N . MET A 1 84 ? -0.359 1.376 -3.894 1.00 96.12 84 MET A N 1
ATOM 640 C CA . MET A 1 84 ? -1.215 2.162 -2.998 1.00 96.12 84 MET A CA 1
ATOM 641 C C . MET A 1 84 ? -1.120 1.683 -1.538 1.00 96.12 84 MET A C 1
ATOM 643 O O . MET A 1 84 ? -1.112 2.505 -0.622 1.00 96.12 84 MET A O 1
ATOM 647 N N . ALA A 1 85 ? -1.020 0.373 -1.283 1.00 97.62 85 ALA A N 1
ATOM 648 C CA . ALA A 1 85 ? -0.810 -0.141 0.072 1.00 97.62 85 ALA A CA 1
ATOM 649 C C . ALA A 1 85 ? 0.558 0.276 0.645 1.00 97.62 85 ALA A C 1
ATOM 651 O O . ALA A 1 85 ? 0.636 0.711 1.790 1.00 97.62 85 ALA A O 1
ATOM 652 N N . MET A 1 86 ? 1.633 0.224 -0.142 1.00 98.19 86 MET A N 1
ATOM 653 C CA . MET A 1 86 ? 2.952 0.712 0.276 1.00 98.19 86 MET A CA 1
ATOM 654 C C . MET A 1 86 ? 2.917 2.209 0.607 1.00 98.19 86 MET A C 1
ATOM 656 O O . MET A 1 86 ? 3.417 2.614 1.656 1.00 98.19 86 MET A O 1
ATOM 660 N N . GLN A 1 87 ? 2.253 3.021 -0.222 1.00 97.38 87 GLN A N 1
ATOM 661 C CA . GLN A 1 87 ? 2.046 4.443 0.059 1.00 97.38 87 GLN A CA 1
ATOM 662 C C . GLN A 1 87 ? 1.285 4.646 1.377 1.00 97.38 87 GLN A C 1
ATOM 664 O O . GLN A 1 87 ? 1.690 5.483 2.177 1.00 97.38 87 GLN A O 1
ATOM 669 N N . ALA A 1 88 ? 0.236 3.854 1.638 1.00 97.12 88 ALA A N 1
ATOM 670 C CA . ALA A 1 88 ? -0.524 3.885 2.892 1.00 97.12 88 ALA A CA 1
ATOM 671 C C . ALA A 1 88 ? 0.330 3.581 4.126 1.00 97.12 88 ALA A C 1
ATOM 673 O O . ALA A 1 88 ? 0.108 4.163 5.181 1.00 97.12 88 ALA A O 1
ATOM 674 N N . ALA A 1 89 ? 1.315 2.694 3.977 1.00 97.81 89 ALA A N 1
ATOM 675 C CA . ALA A 1 89 ? 2.277 2.373 5.023 1.00 97.81 89 ALA A CA 1
ATOM 676 C C . ALA A 1 89 ? 3.355 3.461 5.215 1.00 97.81 89 ALA A C 1
ATOM 678 O O . ALA A 1 89 ? 4.158 3.354 6.139 1.00 97.81 89 ALA A O 1
ATOM 679 N N . GLY A 1 90 ? 3.397 4.491 4.359 1.00 97.44 90 GLY A N 1
ATOM 680 C CA . GLY A 1 90 ? 4.447 5.513 4.344 1.00 97.44 90 GLY A CA 1
ATOM 681 C C . GLY A 1 90 ? 5.733 5.070 3.641 1.00 97.44 90 GLY A C 1
ATOM 682 O O . GLY A 1 90 ? 6.774 5.693 3.809 1.00 97.44 90 GLY A O 1
ATOM 683 N N . ILE A 1 91 ? 5.694 3.993 2.855 1.00 98.06 91 ILE A N 1
ATOM 684 C CA . ILE A 1 91 ? 6.885 3.473 2.180 1.00 98.06 91 ILE A CA 1
ATOM 685 C C . ILE A 1 91 ? 7.180 4.322 0.946 1.00 98.06 91 ILE A C 1
ATOM 687 O O . ILE A 1 91 ? 6.403 4.368 -0.014 1.00 98.06 91 ILE A O 1
ATOM 691 N N . SER A 1 92 ? 8.337 4.971 0.950 1.00 96.38 92 SER A N 1
ATOM 692 C CA . SER A 1 92 ? 8.820 5.749 -0.187 1.00 96.38 92 SER A CA 1
ATOM 693 C C . SER A 1 92 ? 9.620 4.861 -1.138 1.00 96.38 92 SER A C 1
ATOM 695 O O . SER A 1 92 ? 10.448 4.057 -0.717 1.00 96.38 92 SER A O 1
ATOM 697 N N . VAL A 1 93 ? 9.389 5.013 -2.442 1.00 96.25 93 VAL A N 1
ATOM 698 C CA . VAL A 1 93 ? 10.109 4.250 -3.473 1.00 96.25 93 VAL A CA 1
ATOM 699 C C . VAL A 1 93 ? 11.145 5.165 -4.120 1.00 96.25 93 VAL A C 1
ATOM 701 O O . VAL A 1 93 ? 10.758 6.204 -4.669 1.00 96.25 93 VAL A O 1
ATOM 704 N N . PRO A 1 94 ? 12.442 4.810 -4.081 1.00 96.31 94 PRO A N 1
ATOM 705 C CA . PRO A 1 94 ? 13.509 5.719 -4.463 1.00 96.31 94 PRO A CA 1
ATOM 706 C C . PRO A 1 94 ? 13.486 6.031 -5.961 1.00 96.31 94 PRO A C 1
ATOM 708 O O . PRO A 1 94 ? 13.166 5.187 -6.796 1.00 96.31 94 PRO A O 1
ATOM 711 N N . THR A 1 95 ? 13.890 7.252 -6.309 1.00 96.50 95 THR A N 1
ATOM 712 C CA . THR A 1 95 ? 14.055 7.686 -7.706 1.00 96.50 95 THR A CA 1
ATOM 713 C C . THR A 1 95 ? 15.335 7.157 -8.346 1.00 96.50 95 THR A C 1
ATOM 715 O O . THR A 1 95 ? 15.483 7.267 -9.556 1.00 96.50 95 THR A O 1
ATOM 718 N N . THR A 1 96 ? 16.240 6.574 -7.561 1.00 97.69 96 THR A N 1
ATOM 719 C CA . THR A 1 96 ? 17.441 5.878 -8.033 1.00 97.69 96 THR A CA 1
ATOM 720 C C . THR A 1 96 ? 17.589 4.586 -7.238 1.00 97.69 96 THR A C 1
ATOM 722 O O . THR A 1 96 ? 17.574 4.616 -6.007 1.00 97.69 96 THR A O 1
ATOM 725 N N . TYR A 1 97 ? 17.758 3.450 -7.911 1.00 97.50 97 TYR A N 1
ATOM 726 C CA . TYR A 1 97 ? 17.905 2.147 -7.259 1.00 97.50 97 TYR A CA 1
ATOM 727 C C . TYR A 1 97 ? 19.044 1.353 -7.901 1.00 97.50 97 TYR A C 1
ATOM 729 O O . TYR A 1 97 ? 19.037 1.138 -9.109 1.00 97.50 97 TYR A O 1
ATOM 737 N N . LYS A 1 98 ? 20.043 0.940 -7.106 1.00 96.62 98 LYS A N 1
ATOM 738 C CA . LYS A 1 98 ? 21.253 0.230 -7.582 1.00 96.62 98 LYS A CA 1
ATOM 739 C C . LYS A 1 98 ? 21.898 0.896 -8.811 1.00 96.62 98 LYS A C 1
ATOM 741 O O . LYS A 1 98 ? 22.157 0.244 -9.818 1.00 96.62 98 LYS A O 1
ATOM 746 N N . ASP A 1 99 ? 22.131 2.206 -8.709 1.00 97.06 99 ASP A N 1
ATOM 747 C CA . ASP A 1 99 ? 22.716 3.060 -9.757 1.00 97.06 99 ASP A CA 1
ATOM 748 C C . ASP A 1 99 ? 21.872 3.199 -11.047 1.00 97.06 99 ASP A C 1
ATOM 750 O O . ASP A 1 99 ? 22.375 3.660 -12.073 1.00 97.06 99 ASP A O 1
ATOM 754 N N . ILE A 1 100 ? 20.585 2.830 -11.009 1.00 96.38 100 ILE A N 1
ATOM 755 C CA . ILE A 1 100 ? 19.630 2.993 -12.114 1.00 96.38 100 ILE A CA 1
ATOM 756 C C . ILE A 1 100 ? 18.650 4.119 -11.779 1.00 96.38 100 ILE A C 1
ATOM 758 O O . ILE A 1 100 ? 18.009 4.097 -10.730 1.00 96.38 100 ILE A O 1
ATOM 762 N N . GLU A 1 101 ? 18.517 5.087 -12.686 1.00 97.06 101 GLU A N 1
ATOM 763 C CA . GLU A 1 101 ? 17.573 6.203 -12.569 1.00 97.06 101 GLU A CA 1
ATOM 764 C C . GLU A 1 101 ? 16.141 5.759 -12.899 1.00 97.06 101 GLU A C 1
ATOM 766 O O . GLU A 1 101 ? 15.872 5.221 -13.973 1.00 97.06 101 GLU A O 1
ATOM 771 N N . LEU A 1 102 ? 15.224 6.020 -11.971 1.00 95.19 102 LEU A N 1
ATOM 772 C CA . LEU A 1 102 ? 13.801 5.671 -12.011 1.00 95.19 102 LEU A CA 1
ATOM 773 C C . LEU A 1 102 ? 12.886 6.901 -11.847 1.00 95.19 102 LEU A C 1
ATOM 775 O O . LEU A 1 102 ? 11.669 6.753 -11.808 1.00 95.19 102 LEU A O 1
ATOM 779 N N . GLY A 1 103 ? 13.442 8.110 -11.712 1.00 92.56 103 GLY A N 1
ATOM 780 C CA . GLY A 1 103 ? 12.694 9.323 -11.349 1.00 92.56 103 GLY A CA 1
ATOM 781 C C . GLY A 1 103 ? 11.601 9.756 -12.334 1.00 92.56 103 GLY A C 1
ATOM 782 O O . GLY A 1 103 ? 10.672 10.445 -11.929 1.00 92.56 103 GLY A O 1
ATOM 783 N N . GLU A 1 104 ? 11.684 9.322 -13.593 1.00 90.44 104 GLU A N 1
ATOM 784 C CA . GLU A 1 104 ? 10.678 9.608 -14.629 1.00 90.44 104 GLU A CA 1
ATOM 785 C C . GLU A 1 104 ? 9.485 8.633 -14.604 1.00 90.44 104 GLU A C 1
ATOM 787 O O . GLU A 1 104 ? 8.490 8.863 -15.286 1.00 90.44 104 GLU A O 1
ATOM 792 N N . LEU A 1 105 ? 9.584 7.534 -13.847 1.00 90.56 105 LEU A N 1
ATOM 793 C CA . LEU A 1 105 ? 8.526 6.532 -13.715 1.00 90.56 105 LEU A CA 1
ATOM 794 C C . LEU A 1 105 ? 7.525 6.937 -12.629 1.00 90.56 105 LEU A C 1
ATOM 796 O O . LEU A 1 105 ? 7.905 7.545 -11.622 1.00 90.56 105 LEU A O 1
ATOM 800 N N . GLN A 1 106 ? 6.264 6.533 -12.780 1.00 90.19 106 GLN A N 1
ATOM 801 C CA . GLN A 1 106 ? 5.261 6.638 -11.714 1.00 90.19 106 GLN A CA 1
ATOM 802 C C . GLN A 1 106 ? 5.606 5.728 -10.524 1.00 90.19 106 GLN A C 1
ATOM 804 O O . GLN A 1 106 ? 6.475 4.864 -10.623 1.00 90.19 106 GLN A O 1
ATOM 809 N N . TYR A 1 107 ? 4.955 5.925 -9.373 1.00 93.75 107 TYR A N 1
ATOM 810 C CA . TYR A 1 107 ? 5.288 5.193 -8.144 1.00 93.75 107 TYR A CA 1
ATOM 811 C C . TYR A 1 107 ? 5.230 3.671 -8.354 1.00 93.75 107 TYR A C 1
ATOM 813 O O . TYR A 1 107 ? 6.206 2.972 -8.096 1.00 93.75 107 TYR A O 1
ATOM 821 N N . GLU A 1 108 ? 4.123 3.177 -8.898 1.00 92.25 108 GLU A N 1
ATOM 822 C CA . GLU A 1 108 ? 3.845 1.767 -9.177 1.00 92.25 108 GLU A CA 1
ATOM 823 C C . GLU A 1 108 ? 4.841 1.193 -10.194 1.00 92.25 108 GLU A C 1
ATOM 825 O O . GLU A 1 108 ? 5.348 0.083 -10.041 1.00 92.25 108 GLU A O 1
ATOM 830 N N . GLU A 1 109 ? 5.195 1.985 -11.205 1.00 91.50 109 GLU A N 1
ATOM 831 C CA . GLU A 1 109 ? 6.188 1.612 -12.210 1.00 91.50 109 GLU A CA 1
ATOM 832 C C . GLU A 1 109 ? 7.597 1.520 -11.620 1.00 91.50 109 GLU A C 1
ATOM 834 O O . GLU A 1 109 ? 8.369 0.647 -12.015 1.00 91.50 109 GLU A O 1
ATOM 839 N N . ARG A 1 110 ? 7.940 2.366 -10.636 1.00 94.94 110 ARG A N 1
ATOM 840 C CA . ARG A 1 110 ? 9.194 2.222 -9.882 1.00 94.94 110 ARG A CA 1
ATOM 841 C C . ARG A 1 110 ? 9.201 0.934 -9.062 1.00 94.94 110 ARG A C 1
ATOM 843 O O . ARG A 1 110 ? 10.235 0.271 -9.009 1.00 94.94 110 ARG A O 1
ATOM 850 N N . VAL A 1 111 ? 8.069 0.551 -8.466 1.00 95.00 111 VAL A N 1
ATOM 851 C CA . VAL A 1 111 ? 7.933 -0.724 -7.738 1.00 95.00 111 VAL A CA 1
ATOM 852 C C . VAL A 1 111 ? 8.161 -1.914 -8.685 1.00 95.00 111 VAL A C 1
ATOM 854 O O . VAL A 1 111 ? 8.965 -2.795 -8.371 1.00 95.00 111 VAL A O 1
ATOM 857 N N . ASP A 1 112 ? 7.546 -1.930 -9.875 1.00 93.94 112 ASP A N 1
ATOM 858 C CA . ASP A 1 112 ? 7.786 -2.992 -10.873 1.00 93.94 112 ASP A CA 1
ATOM 859 C C . ASP A 1 112 ? 9.213 -2.964 -11.456 1.00 93.94 112 ASP A C 1
ATOM 861 O O . ASP A 1 112 ? 9.815 -4.011 -11.727 1.00 93.94 112 ASP A O 1
ATOM 865 N N . ALA A 1 113 ? 9.802 -1.777 -11.616 1.00 94.12 113 ALA A N 1
ATOM 866 C CA . ALA A 1 113 ? 11.189 -1.647 -12.043 1.00 94.12 113 ALA A CA 1
ATOM 867 C C . ALA A 1 113 ? 12.140 -2.270 -11.015 1.00 94.12 113 ALA A C 1
ATOM 869 O O . ALA A 1 113 ? 13.025 -3.032 -11.400 1.00 94.12 113 ALA A O 1
ATOM 870 N N . ILE A 1 114 ? 11.931 -2.028 -9.716 1.00 96.25 114 ILE A N 1
ATOM 871 C CA . ILE A 1 114 ? 12.719 -2.650 -8.640 1.00 96.25 114 ILE A CA 1
ATOM 872 C C . ILE A 1 114 ? 12.557 -4.168 -8.657 1.00 96.25 114 ILE A C 1
ATOM 874 O O . ILE A 1 114 ? 13.562 -4.876 -8.621 1.00 96.25 114 ILE A O 1
ATOM 878 N N . ARG A 1 115 ? 11.324 -4.675 -8.808 1.00 95.38 115 ARG A N 1
ATOM 879 C CA . ARG A 1 115 ? 11.067 -6.112 -9.006 1.00 95.38 115 ARG A CA 1
ATOM 880 C C . ARG A 1 115 ? 11.936 -6.681 -10.128 1.00 95.38 115 ARG A C 1
ATOM 882 O O . ARG A 1 115 ? 12.572 -7.722 -9.962 1.00 95.38 115 ARG A O 1
ATOM 889 N N . SER A 1 116 ? 11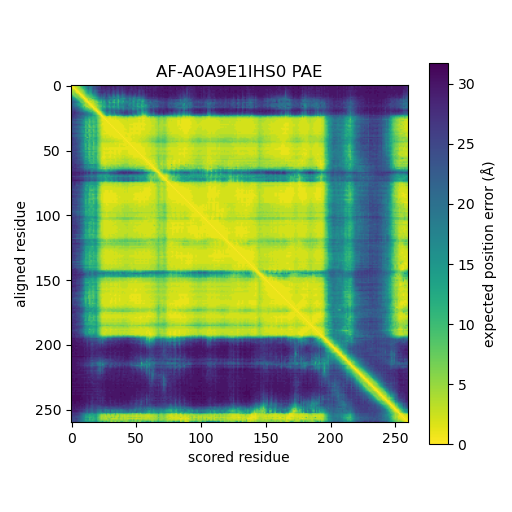.968 -5.991 -11.266 1.00 94.00 116 SER A N 1
ATOM 890 C CA . SER A 1 116 ? 12.726 -6.405 -12.448 1.00 94.00 116 SER A CA 1
ATOM 891 C C . SER A 1 116 ? 14.242 -6.327 -12.231 1.00 94.00 116 SER A C 1
ATOM 893 O O . SER A 1 116 ? 14.953 -7.262 -12.595 1.00 94.00 116 SER A O 1
ATOM 895 N N . ILE A 1 117 ? 14.739 -5.255 -11.603 1.00 96.12 117 ILE A N 1
ATOM 896 C CA . ILE A 1 117 ? 16.162 -5.058 -11.270 1.00 96.12 117 ILE A CA 1
ATOM 897 C C . ILE A 1 117 ? 16.651 -6.158 -10.322 1.00 96.12 117 ILE A C 1
ATOM 899 O O . ILE A 1 117 ? 17.731 -6.716 -10.523 1.00 96.12 117 ILE A O 1
ATOM 903 N N . ASP A 1 118 ? 15.835 -6.518 -9.335 1.00 96.25 118 ASP A N 1
ATOM 904 C CA . ASP A 1 118 ? 16.168 -7.541 -8.343 1.00 96.25 118 ASP A CA 1
ATOM 905 C C . ASP A 1 118 ? 15.841 -8.962 -8.798 1.00 96.25 118 ASP A C 1
ATOM 907 O O . ASP A 1 118 ? 16.173 -9.923 -8.104 1.00 96.25 118 ASP A O 1
ATOM 911 N N . SER A 1 119 ? 15.246 -9.113 -9.986 1.00 93.88 119 SER A N 1
ATOM 912 C CA . SER A 1 119 ? 14.820 -10.404 -10.536 1.00 93.88 119 SER A CA 1
ATOM 913 C C . SER A 1 119 ? 13.886 -11.170 -9.586 1.00 93.88 119 SER A C 1
ATOM 915 O O . SER A 1 119 ? 13.973 -12.393 -9.451 1.00 93.88 119 SER A O 1
ATOM 917 N N . VAL A 1 120 ? 12.989 -10.443 -8.916 1.00 91.19 120 VAL A N 1
ATOM 918 C CA . VAL A 1 120 ? 12.057 -10.995 -7.930 1.00 91.19 120 VAL A CA 1
ATOM 919 C C . VAL A 1 120 ? 10.792 -11.463 -8.634 1.00 91.19 120 VAL A C 1
ATOM 921 O O . VAL A 1 120 ? 9.946 -10.649 -8.981 1.00 91.19 120 VAL A O 1
ATOM 924 N N . GLY A 1 121 ? 10.651 -12.777 -8.808 1.00 89.56 121 GLY A N 1
ATOM 925 C CA . GLY A 1 121 ? 9.383 -13.433 -9.144 1.00 89.56 121 GLY A CA 1
ATOM 926 C C . GLY A 1 121 ? 8.591 -12.861 -10.334 1.00 89.56 121 GLY A C 1
ATOM 927 O O . GLY A 1 121 ? 9.047 -12.038 -11.131 1.00 89.56 121 GLY A O 1
ATOM 928 N N . GLU A 1 122 ? 7.357 -13.339 -10.466 1.00 87.25 122 GLU A N 1
ATOM 929 C CA . GLU A 1 122 ? 6.381 -12.821 -11.429 1.00 87.25 122 GLU A CA 1
ATOM 930 C C . GLU A 1 122 ? 5.482 -11.794 -10.736 1.00 87.25 122 GLU A C 1
ATOM 932 O O . GLU A 1 122 ? 5.054 -12.026 -9.604 1.00 87.25 122 GLU A O 1
ATOM 937 N N . GLY A 1 123 ? 5.151 -10.682 -11.400 1.00 84.69 123 GLY A N 1
ATOM 938 C CA . GLY A 1 123 ? 4.314 -9.630 -10.802 1.00 84.69 123 GLY A CA 1
ATOM 939 C C . GLY A 1 123 ? 2.898 -10.092 -10.425 1.00 84.69 123 GLY A C 1
ATOM 940 O O . GLY A 1 123 ? 2.267 -9.546 -9.525 1.00 84.69 123 GLY A O 1
ATOM 941 N N . THR A 1 124 ? 2.407 -11.163 -11.044 1.00 83.75 124 THR A N 1
ATOM 942 C CA . THR A 1 124 ? 1.108 -11.770 -10.725 1.00 83.75 124 THR A CA 1
ATOM 943 C C . THR A 1 124 ? 1.107 -12.576 -9.426 1.00 83.75 124 THR A C 1
ATOM 945 O O . THR A 1 124 ? 0.032 -12.900 -8.923 1.00 83.75 124 THR A O 1
ATOM 948 N N . ASN A 1 125 ? 2.276 -12.917 -8.874 1.00 87.06 125 ASN A N 1
ATOM 949 C CA . ASN A 1 125 ? 2.377 -13.602 -7.590 1.00 87.06 125 ASN A CA 1
ATOM 950 C C . ASN A 1 125 ? 2.420 -12.564 -6.453 1.00 87.06 125 ASN A C 1
ATOM 952 O O . ASN A 1 125 ? 3.314 -11.720 -6.448 1.00 87.06 125 ASN A O 1
ATOM 956 N N . PRO A 1 126 ? 1.504 -12.607 -5.471 1.00 84.94 126 PRO A N 1
ATOM 957 C CA . PRO A 1 126 ? 1.502 -11.642 -4.377 1.00 84.94 126 PRO A CA 1
ATOM 958 C C . PRO A 1 126 ? 2.774 -11.662 -3.511 1.00 84.94 126 PRO A C 1
ATOM 960 O O . PRO A 1 126 ? 3.191 -10.607 -3.033 1.00 84.94 126 PRO A O 1
ATOM 963 N N . ASP A 1 127 ? 3.433 -12.815 -3.360 1.00 90.44 127 ASP A N 1
ATOM 964 C CA . ASP A 1 127 ? 4.676 -12.927 -2.583 1.00 90.44 127 ASP A CA 1
ATOM 965 C C . ASP A 1 127 ? 5.835 -12.155 -3.236 1.00 90.44 127 ASP A C 1
ATOM 967 O O . ASP A 1 127 ? 6.761 -11.716 -2.554 1.00 90.44 127 ASP A O 1
ATOM 971 N N . THR A 1 128 ? 5.763 -11.912 -4.548 1.00 93.06 128 THR A N 1
ATOM 972 C CA . THR A 1 128 ? 6.712 -11.044 -5.253 1.00 93.06 128 THR A CA 1
ATOM 973 C C . THR A 1 128 ? 6.723 -9.637 -4.662 1.00 93.06 128 THR A C 1
ATOM 975 O O . THR A 1 128 ? 7.792 -9.069 -4.450 1.00 93.06 128 THR A O 1
ATOM 978 N N . TRP A 1 129 ? 5.554 -9.080 -4.335 1.00 94.31 129 TRP A N 1
ATOM 979 C CA . TRP A 1 129 ? 5.456 -7.731 -3.771 1.00 94.31 129 TRP A CA 1
ATOM 980 C C . TRP A 1 129 ? 5.965 -7.678 -2.331 1.00 94.31 129 TRP A C 1
ATOM 982 O O . TRP A 1 129 ? 6.599 -6.699 -1.950 1.00 94.31 129 TRP A O 1
ATOM 992 N N . VAL A 1 130 ? 5.797 -8.761 -1.563 1.00 95.38 130 VAL A N 1
ATOM 993 C CA . VAL A 1 130 ? 6.425 -8.903 -0.240 1.00 95.38 130 VAL A CA 1
ATOM 994 C C . VAL A 1 130 ? 7.949 -8.815 -0.350 1.00 95.38 130 VAL A C 1
ATOM 996 O O . VAL A 1 130 ? 8.580 -8.071 0.396 1.00 95.38 130 VAL A O 1
ATOM 999 N N . SER A 1 131 ? 8.546 -9.525 -1.309 1.00 96.12 131 SER A N 1
ATOM 1000 C CA . SER A 1 131 ? 9.992 -9.477 -1.542 1.00 96.12 131 SER A CA 1
ATOM 1001 C C . SER A 1 131 ? 10.481 -8.120 -2.059 1.00 96.12 131 SER A C 1
ATOM 1003 O O . SER A 1 131 ? 11.565 -7.694 -1.680 1.00 96.12 131 SER A O 1
ATOM 1005 N N . VAL A 1 132 ? 9.697 -7.405 -2.873 1.00 97.00 132 VAL A N 1
ATOM 1006 C CA . VAL A 1 132 ? 10.043 -6.030 -3.288 1.00 97.00 132 VAL A CA 1
ATOM 1007 C C . VAL A 1 132 ? 10.058 -5.076 -2.090 1.00 97.00 132 VAL A C 1
ATOM 1009 O O . VAL A 1 132 ? 10.965 -4.256 -1.969 1.00 97.00 132 VAL A O 1
ATOM 1012 N N . ILE A 1 133 ? 9.088 -5.203 -1.181 1.00 97.50 133 ILE A N 1
ATOM 1013 C CA . ILE A 1 133 ? 9.030 -4.416 0.059 1.00 97.50 133 ILE A CA 1
ATOM 1014 C C . ILE A 1 133 ? 10.244 -4.720 0.956 1.00 97.50 133 ILE A C 1
ATOM 1016 O O . ILE A 1 133 ? 10.850 -3.794 1.495 1.00 97.50 133 ILE A O 1
ATOM 1020 N N . ASP A 1 134 ? 10.657 -5.987 1.056 1.00 96.81 134 ASP A N 1
ATOM 1021 C CA . ASP A 1 134 ? 11.875 -6.394 1.778 1.00 96.81 134 ASP A CA 1
ATOM 1022 C C . ASP A 1 134 ? 13.154 -5.827 1.132 1.00 96.81 134 ASP A C 1
ATOM 1024 O O . ASP A 1 134 ? 14.016 -5.285 1.824 1.00 96.81 134 ASP A O 1
ATOM 1028 N N . SER A 1 135 ? 13.246 -5.828 -0.205 1.00 96.31 135 SER A N 1
ATOM 1029 C CA . SER A 1 135 ? 14.338 -5.189 -0.965 1.00 96.31 135 SER A CA 1
ATOM 1030 C C . SER A 1 135 ? 14.464 -3.678 -0.728 1.00 96.31 135 SER A C 1
ATOM 1032 O O . SER A 1 135 ? 15.529 -3.101 -0.979 1.00 96.31 135 SER A O 1
ATOM 1034 N N . LEU A 1 136 ? 13.391 -3.031 -0.266 1.00 96.69 136 LEU A N 1
ATOM 1035 C CA . LEU A 1 136 ? 13.363 -1.624 0.139 1.00 96.69 136 LEU A CA 1
ATOM 1036 C C . LEU A 1 136 ? 13.698 -1.418 1.627 1.00 96.69 136 LEU A C 1
ATOM 1038 O O . LEU A 1 136 ? 13.842 -0.280 2.060 1.00 96.69 136 LEU A O 1
ATOM 1042 N N . GLY A 1 137 ? 13.883 -2.497 2.394 1.00 96.81 137 GLY A N 1
ATOM 1043 C CA . GLY A 1 137 ? 14.209 -2.456 3.821 1.00 96.81 137 GLY A CA 1
ATOM 1044 C C . GLY A 1 137 ? 12.994 -2.420 4.750 1.00 96.81 137 GLY A C 1
ATOM 1045 O O . GLY A 1 137 ? 13.161 -2.161 5.941 1.00 96.81 137 GLY A O 1
ATOM 1046 N N . HIS A 1 138 ? 11.799 -2.692 4.227 1.00 97.44 138 HIS A N 1
ATOM 1047 C CA . HIS A 1 138 ? 10.538 -2.693 4.971 1.00 97.44 138 HIS A CA 1
ATOM 1048 C C . HIS A 1 138 ? 10.021 -4.122 5.170 1.00 97.44 138 HIS A C 1
ATOM 1050 O O . HIS A 1 138 ? 10.644 -5.088 4.739 1.00 97.44 138 HIS A O 1
ATOM 1056 N N . SER A 1 139 ? 8.885 -4.304 5.851 1.00 96.44 139 SER A N 1
ATOM 1057 C CA . SER A 1 139 ? 8.307 -5.645 6.035 1.00 96.44 139 SER A CA 1
ATOM 1058 C C . SER A 1 139 ? 6.912 -5.760 5.438 1.00 96.44 139 SER A C 1
ATOM 1060 O O . SER A 1 139 ? 6.091 -4.853 5.556 1.00 96.44 139 SER A O 1
ATOM 1062 N N . ALA A 1 140 ? 6.607 -6.936 4.904 1.00 96.19 140 ALA A N 1
ATOM 1063 C CA . ALA A 1 140 ? 5.264 -7.326 4.508 1.00 96.19 140 ALA A CA 1
ATOM 1064 C C . ALA A 1 140 ? 5.033 -8.814 4.784 1.00 96.19 140 ALA A C 1
ATOM 1066 O O . ALA A 1 140 ? 5.988 -9.591 4.856 1.00 96.19 140 ALA A O 1
ATOM 1067 N N . ALA A 1 141 ? 3.776 -9.216 4.958 1.00 94.75 141 ALA A N 1
ATOM 1068 C CA . ALA A 1 141 ? 3.413 -10.621 5.125 1.00 94.75 141 ALA A CA 1
ATOM 1069 C C . ALA A 1 141 ? 1.943 -10.882 4.779 1.00 94.75 141 ALA A C 1
ATOM 1071 O O . ALA A 1 141 ? 1.116 -9.968 4.743 1.00 94.75 141 ALA A O 1
ATOM 1072 N N . ALA A 1 142 ? 1.623 -12.156 4.544 1.00 92.56 142 ALA A N 1
ATOM 1073 C CA . ALA A 1 142 ? 0.248 -12.619 4.421 1.00 92.56 142 ALA A CA 1
ATOM 1074 C C . ALA A 1 142 ? -0.452 -12.577 5.790 1.00 92.56 142 ALA A C 1
ATOM 1076 O O . ALA A 1 142 ? 0.075 -13.088 6.778 1.00 92.56 142 ALA A O 1
ATOM 1077 N N . ILE A 1 143 ? -1.656 -12.009 5.824 1.00 89.81 143 ILE A N 1
ATOM 1078 C CA . ILE A 1 143 ? -2.561 -11.999 6.983 1.00 89.81 143 ILE A CA 1
ATOM 1079 C C . ILE A 1 143 ? -3.362 -13.304 7.025 1.00 89.81 143 ILE A C 1
ATOM 1081 O O . ILE A 1 143 ? -3.550 -13.911 8.076 1.00 89.81 143 ILE A O 1
ATOM 1085 N N . SER A 1 144 ? -3.796 -13.770 5.852 1.00 79.81 144 SER A N 1
ATOM 1086 C CA . SER A 1 144 ? -4.429 -15.074 5.669 1.00 79.81 144 SER A CA 1
ATOM 1087 C C . SER A 1 144 ? -3.605 -15.906 4.694 1.00 79.81 144 SER A C 1
ATOM 1089 O O . SER A 1 144 ? -3.361 -15.489 3.563 1.00 79.81 144 SER A O 1
ATOM 1091 N N . GLY A 1 145 ? -3.193 -17.098 5.133 1.00 63.16 145 GLY A N 1
ATOM 1092 C CA . GLY A 1 145 ? -2.460 -18.063 4.307 1.00 63.16 145 GLY A CA 1
ATOM 1093 C C . GLY A 1 145 ? -3.352 -18.930 3.411 1.00 63.16 145 GLY A C 1
ATOM 1094 O O . GLY A 1 145 ? -2.842 -19.810 2.719 1.00 63.16 145 GLY A O 1
ATOM 1095 N N . THR A 1 146 ? -4.674 -18.734 3.437 1.00 61.53 146 THR A N 1
ATOM 1096 C CA . THR A 1 146 ? -5.626 -19.552 2.674 1.00 61.53 146 THR A CA 1
ATOM 1097 C C . THR A 1 146 ? -6.703 -18.706 2.018 1.00 61.53 146 THR A C 1
ATOM 1099 O O . THR A 1 146 ? -7.355 -17.905 2.686 1.00 61.53 146 THR A O 1
ATOM 1102 N N . ALA A 1 147 ? -6.943 -18.978 0.736 1.00 70.12 147 ALA A N 1
ATOM 1103 C CA . ALA A 1 147 ? -8.102 -18.485 0.011 1.00 70.12 147 ALA A CA 1
ATOM 1104 C C . ALA A 1 147 ? -9.406 -18.966 0.660 1.00 70.12 147 ALA A C 1
ATOM 1106 O O . ALA A 1 147 ? -9.545 -20.146 0.992 1.00 70.12 147 ALA A O 1
ATOM 1107 N N . GLY A 1 148 ? -10.374 -18.068 0.806 1.00 73.44 148 GLY A N 1
ATOM 1108 C CA . GLY A 1 148 ? -11.694 -18.373 1.329 1.00 73.44 148 GLY A CA 1
ATOM 1109 C C . GLY A 1 148 ? -12.576 -17.144 1.520 1.00 73.44 148 GLY A C 1
ATOM 1110 O O . GLY A 1 148 ? -12.160 -15.994 1.387 1.00 73.44 148 GLY A O 1
ATOM 1111 N N . THR A 1 149 ? -13.837 -17.405 1.841 1.00 78.19 149 THR A N 1
ATOM 1112 C CA . THR A 1 149 ? -14.742 -16.375 2.345 1.00 78.19 149 THR A CA 1
ATOM 1113 C C . THR A 1 149 ? -14.386 -16.080 3.795 1.00 78.19 149 THR A C 1
ATOM 1115 O O . THR A 1 149 ? -14.258 -16.997 4.610 1.00 78.19 149 THR A O 1
ATOM 1118 N N . HIS A 1 150 ? -14.234 -14.801 4.118 1.00 82.81 150 HIS A N 1
ATOM 1119 C CA . HIS A 1 150 ? -13.922 -14.346 5.464 1.00 82.81 150 HIS A CA 1
ATOM 1120 C C . HIS A 1 150 ? -15.106 -13.577 6.047 1.00 82.81 150 HIS A C 1
ATOM 1122 O O . HIS A 1 150 ? -15.615 -12.651 5.418 1.00 8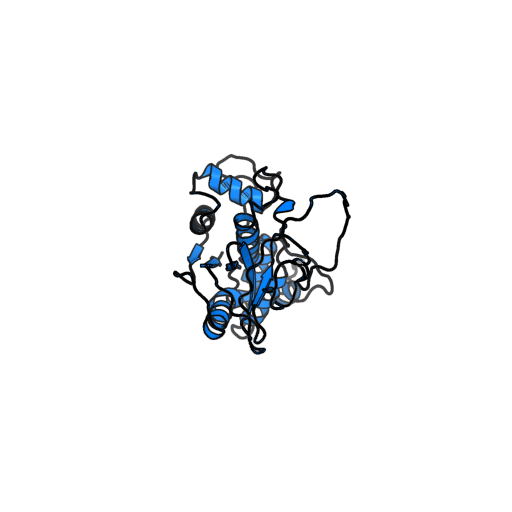2.81 150 HIS A O 1
ATOM 1128 N N . GLY A 1 151 ? -15.534 -13.969 7.249 1.00 82.50 151 GLY A N 1
ATOM 1129 C CA . GLY A 1 151 ? -16.614 -13.303 7.975 1.00 82.50 151 GLY A CA 1
ATOM 1130 C C . GLY A 1 151 ? -16.1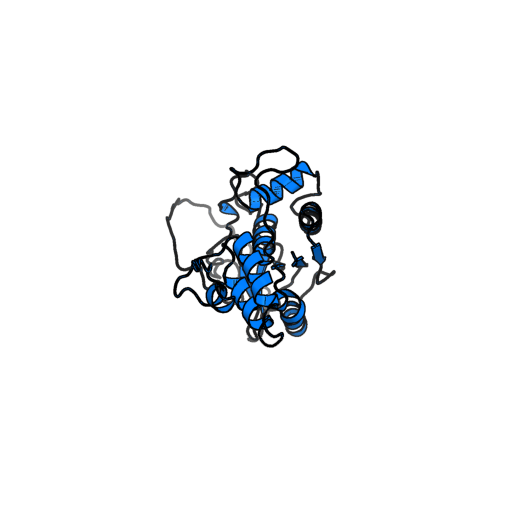79 -11.988 8.626 1.00 82.50 151 GLY A C 1
ATOM 1131 O O . GLY A 1 151 ? -15.001 -11.633 8.630 1.00 82.50 151 GLY A O 1
ATOM 1132 N N . VAL A 1 152 ? -17.145 -11.288 9.225 1.00 82.50 152 VAL A N 1
ATOM 1133 C CA . VAL A 1 152 ? -16.946 -9.974 9.866 1.00 82.50 152 VAL A CA 1
ATOM 1134 C C . VAL A 1 152 ? -15.813 -9.994 10.895 1.00 82.50 152 VAL A C 1
ATOM 1136 O O . VAL A 1 152 ? -14.959 -9.118 10.841 1.00 82.50 152 VAL A O 1
ATOM 1139 N N . ASP A 1 153 ? -15.733 -11.017 11.751 1.00 86.81 153 ASP A N 1
ATOM 1140 C CA . ASP A 1 153 ? -14.696 -11.112 12.793 1.00 86.81 153 ASP A CA 1
ATOM 1141 C C . ASP A 1 153 ? -13.269 -11.084 12.224 1.00 86.81 153 ASP A C 1
ATOM 1143 O O . ASP A 1 153 ? -12.374 -10.479 12.813 1.00 86.81 153 ASP A O 1
ATOM 1147 N N . PHE A 1 154 ? -13.051 -11.703 11.058 1.00 89.56 154 PHE A N 1
ATOM 1148 C CA . PHE A 1 154 ? -11.755 -11.651 10.381 1.00 89.56 154 PHE A CA 1
ATOM 1149 C C . PHE A 1 154 ? -11.436 -10.224 9.935 1.00 89.56 154 PHE A C 1
ATOM 1151 O O . PHE A 1 154 ? -10.349 -9.726 10.206 1.00 89.56 154 PHE A O 1
ATOM 1158 N N . TRP A 1 155 ? -1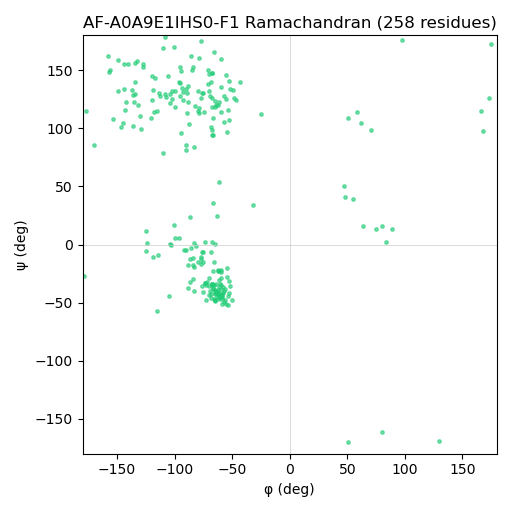2.387 -9.546 9.286 1.00 88.81 155 TRP A N 1
ATOM 1159 C CA . TRP A 1 155 ? -12.190 -8.181 8.792 1.00 88.81 155 TRP A CA 1
ATOM 1160 C C . TRP A 1 155 ? -12.047 -7.159 9.915 1.00 88.81 155 TRP A C 1
ATOM 1162 O O . TRP A 1 155 ? -11.251 -6.229 9.790 1.00 88.81 155 TRP A O 1
ATOM 1172 N N . THR A 1 156 ? -12.756 -7.350 11.028 1.00 88.56 156 THR A N 1
ATOM 1173 C CA . THR A 1 156 ? -12.539 -6.584 12.258 1.00 88.56 156 THR A CA 1
ATOM 1174 C C . THR A 1 156 ? -11.122 -6.804 12.781 1.00 88.56 156 THR A C 1
ATOM 1176 O O . THR A 1 156 ? -10.432 -5.827 13.045 1.00 88.56 156 THR A O 1
ATOM 1179 N N . GLY A 1 157 ? -10.636 -8.051 12.813 1.00 92.38 157 GLY A N 1
ATOM 1180 C CA . GLY A 1 157 ? -9.245 -8.355 13.162 1.00 92.38 157 GLY A CA 1
ATOM 1181 C C . GLY A 1 157 ? -8.226 -7.674 12.242 1.00 92.38 157 GLY A C 1
ATOM 1182 O O . GLY A 1 157 ? -7.295 -7.045 12.730 1.00 92.38 157 GLY A O 1
ATOM 1183 N N . VAL A 1 158 ? -8.433 -7.711 10.919 1.00 93.12 158 VAL A N 1
ATOM 1184 C CA . VAL A 1 158 ? -7.575 -7.005 9.945 1.00 93.12 158 VAL A CA 1
ATOM 1185 C C . VAL A 1 158 ? -7.546 -5.503 10.225 1.00 93.12 158 VAL A C 1
ATOM 1187 O O . VAL A 1 158 ? -6.485 -4.879 10.190 1.00 93.12 158 VAL A O 1
ATOM 1190 N N . GLN A 1 159 ? -8.704 -4.905 10.500 1.00 92.44 159 GLN A N 1
ATOM 1191 C CA . GLN A 1 159 ? -8.780 -3.485 10.805 1.00 92.44 159 GLN A CA 1
ATOM 1192 C C . GLN A 1 159 ? -8.053 -3.140 12.106 1.00 92.44 159 GLN A C 1
ATOM 1194 O O . GLN A 1 159 ? -7.274 -2.190 12.122 1.00 92.44 159 GLN A O 1
ATOM 1199 N N . ASP A 1 160 ? -8.296 -3.895 13.171 1.00 93.69 160 ASP A N 1
ATOM 1200 C CA . ASP A 1 160 ? -7.753 -3.601 14.495 1.00 93.69 160 ASP A CA 1
ATOM 1201 C C . ASP A 1 160 ? -6.247 -3.903 14.582 1.00 93.69 160 ASP A C 1
ATOM 1203 O O . ASP A 1 160 ? -5.511 -3.164 15.231 1.00 93.69 160 ASP A O 1
ATOM 1207 N N . GLU A 1 161 ? -5.756 -4.940 13.897 1.00 95.00 161 GLU A N 1
ATOM 1208 C CA . GLU A 1 161 ? -4.338 -5.323 13.934 1.00 95.00 161 GLU A CA 1
ATOM 1209 C C . GLU A 1 161 ? -3.478 -4.568 12.912 1.00 95.00 161 GLU A C 1
ATOM 1211 O O . GLU A 1 161 ? -2.297 -4.320 13.159 1.00 95.00 161 GLU A O 1
ATOM 1216 N N . HIS A 1 162 ? -4.033 -4.214 11.750 1.00 97.06 162 HIS A N 1
ATOM 1217 C CA . HIS A 1 162 ? -3.238 -3.669 10.648 1.00 97.06 162 HIS A CA 1
ATOM 1218 C C . HIS A 1 162 ? -3.606 -2.229 10.307 1.00 97.06 162 HIS A C 1
ATOM 1220 O O . HIS A 1 162 ? -2.744 -1.354 10.384 1.00 97.06 162 HIS A O 1
ATOM 1226 N N . LEU A 1 163 ? -4.869 -1.941 9.980 1.00 95.75 163 LEU A N 1
ATOM 1227 C CA . LEU A 1 163 ? -5.255 -0.574 9.596 1.00 95.75 163 LEU A CA 1
ATOM 1228 C C . LEU A 1 163 ? -5.100 0.409 10.767 1.00 95.75 163 LEU A C 1
ATOM 1230 O O . LEU A 1 163 ? -4.580 1.509 10.588 1.00 95.75 163 LEU A O 1
ATOM 1234 N N . SER A 1 164 ? -5.476 -0.011 11.977 1.00 96.06 164 SER A N 1
ATOM 1235 C CA . SER A 1 164 ? -5.275 0.730 13.229 1.00 96.06 164 SER A CA 1
ATOM 1236 C C . SER A 1 164 ? -3.805 0.892 13.628 1.00 96.06 164 SER A C 1
ATOM 1238 O O . SER A 1 164 ? -3.513 1.735 14.471 1.00 96.06 164 SER A O 1
ATOM 1240 N N . ALA A 1 165 ? -2.891 0.123 13.033 1.00 96.44 165 ALA A N 1
ATOM 1241 C CA . ALA A 1 165 ? -1.446 0.221 13.246 1.00 96.44 165 ALA A CA 1
ATOM 1242 C C . ALA A 1 165 ? -0.728 1.004 12.128 1.00 96.44 165 ALA A C 1
ATOM 1244 O O . ALA A 1 165 ? 0.500 1.049 12.090 1.00 96.44 165 ALA A O 1
ATOM 1245 N N . GLY A 1 166 ? -1.475 1.591 11.186 1.00 96.69 166 GLY A N 1
ATOM 1246 C CA . GLY A 1 166 ? -0.901 2.317 10.051 1.00 96.69 166 GLY A CA 1
ATOM 1247 C C . GLY A 1 166 ? -0.308 1.416 8.970 1.00 96.69 166 GLY A C 1
ATOM 1248 O O . GLY A 1 166 ? 0.412 1.894 8.101 1.00 96.69 166 GLY A O 1
ATOM 1249 N N . HIS A 1 167 ? -0.585 0.112 8.982 1.00 98.25 167 HIS A N 1
ATOM 1250 C CA . HIS A 1 167 ? -0.169 -0.751 7.883 1.00 98.25 167 HIS A CA 1
ATOM 1251 C C . HIS A 1 167 ? -1.000 -0.450 6.630 1.00 98.25 167 HIS A C 1
ATOM 1253 O O . HIS A 1 167 ? -2.179 -0.096 6.708 1.00 98.25 167 HIS A O 1
ATOM 1259 N N . GLY A 1 168 ? -0.405 -0.655 5.461 1.00 97.69 168 GLY A N 1
ATOM 1260 C CA . GLY A 1 168 ? -1.151 -0.717 4.210 1.00 97.69 168 GLY A CA 1
ATOM 1261 C C . GLY A 1 168 ? -1.587 -2.142 3.925 1.00 97.69 168 GLY A C 1
ATOM 1262 O O . GLY A 1 168 ? -0.770 -3.049 4.035 1.00 97.69 168 GLY A O 1
ATOM 1263 N N . VAL A 1 169 ? -2.846 -2.356 3.545 1.00 96.75 169 VAL A N 1
ATOM 1264 C CA . VAL A 1 169 ? -3.388 -3.699 3.287 1.00 96.75 169 VAL A CA 1
ATOM 1265 C C . VAL A 1 169 ? -3.844 -3.812 1.836 1.00 96.75 169 VAL A C 1
ATOM 1267 O O . VAL A 1 169 ? -4.567 -2.949 1.340 1.00 96.75 169 VAL A O 1
ATOM 1270 N N . TRP A 1 170 ? -3.465 -4.894 1.159 1.00 94.81 170 TRP A N 1
ATOM 1271 C CA . TRP A 1 170 ? -4.014 -5.258 -0.149 1.00 94.81 170 TRP A CA 1
ATOM 1272 C C . TRP A 1 170 ? -4.526 -6.692 -0.133 1.00 94.81 170 TRP A C 1
ATOM 1274 O O . TRP A 1 170 ? -4.080 -7.541 0.642 1.00 94.81 170 TRP A O 1
ATOM 1284 N N . MET A 1 171 ? -5.504 -6.963 -0.986 1.00 92.25 171 MET A N 1
ATOM 1285 C CA . MET A 1 171 ? -6.192 -8.246 -1.001 1.00 92.25 171 MET A CA 1
ATOM 1286 C C . MET A 1 171 ? -6.679 -8.613 -2.390 1.00 92.25 171 MET A C 1
ATOM 1288 O O . MET A 1 171 ? -6.886 -7.751 -3.243 1.00 92.25 171 MET A O 1
ATOM 1292 N N . SER A 1 172 ? -6.903 -9.908 -2.591 1.00 87.44 172 SER A N 1
ATOM 1293 C CA . SER A 1 172 ? -7.570 -10.422 -3.778 1.00 87.44 172 SER A CA 1
ATOM 1294 C C . SER A 1 172 ? -9.059 -10.633 -3.532 1.00 87.44 172 SER A C 1
ATOM 1296 O O . SER A 1 172 ? -9.423 -11.377 -2.623 1.00 87.44 172 SER A O 1
ATOM 1298 N N . ILE A 1 173 ? -9.899 -10.071 -4.398 1.00 82.56 173 ILE A N 1
ATOM 1299 C CA . ILE A 1 173 ? -11.341 -10.313 -4.477 1.00 82.56 173 ILE A CA 1
ATOM 1300 C C . ILE A 1 173 ? -11.642 -10.914 -5.848 1.00 82.56 173 ILE A C 1
ATOM 1302 O O . ILE A 1 173 ? -11.476 -10.245 -6.865 1.00 82.56 173 ILE A O 1
ATOM 1306 N N . ARG A 1 174 ? -12.082 -12.179 -5.894 1.00 77.88 174 ARG A N 1
ATOM 1307 C CA . ARG A 1 174 ? -12.488 -12.864 -7.144 1.00 77.88 174 ARG A CA 1
ATOM 1308 C C . ARG A 1 174 ? -11.475 -12.721 -8.306 1.00 77.88 174 ARG A C 1
ATOM 1310 O O . ARG A 1 174 ? -11.864 -12.525 -9.452 1.00 77.88 174 ARG A O 1
ATOM 1317 N N . GLY A 1 175 ? -10.175 -12.823 -8.012 1.00 79.19 175 GLY A N 1
ATOM 1318 C CA . GLY A 1 175 ? -9.104 -12.722 -9.018 1.00 79.19 175 GLY A CA 1
ATOM 1319 C C . GLY A 1 175 ? -8.672 -11.294 -9.371 1.00 79.19 175 GLY A C 1
ATOM 1320 O O . GLY A 1 175 ? -7.782 -11.121 -10.197 1.00 79.19 175 GLY A O 1
ATOM 1321 N N . HIS A 1 176 ? -9.249 -10.281 -8.725 1.00 86.56 176 HIS A N 1
ATOM 1322 C CA . HIS A 1 176 ? -8.836 -8.882 -8.818 1.00 86.56 176 HIS A CA 1
ATOM 1323 C C . HIS A 1 176 ? -8.106 -8.451 -7.546 1.00 86.56 176 HIS A C 1
ATOM 1325 O O . HIS A 1 176 ? -8.453 -8.935 -6.473 1.00 86.56 176 HIS A O 1
ATOM 1331 N N . ILE A 1 177 ? -7.097 -7.582 -7.637 1.00 89.69 177 ILE A N 1
ATOM 1332 C CA . ILE A 1 177 ? -6.335 -7.112 -6.468 1.00 89.69 177 ILE A CA 1
ATOM 1333 C C . ILE A 1 177 ? -6.693 -5.658 -6.177 1.00 89.69 177 ILE A C 1
ATOM 1335 O O . ILE A 1 177 ? -6.605 -4.818 -7.068 1.00 89.69 177 ILE A O 1
ATOM 1339 N N . VAL A 1 178 ? -7.040 -5.361 -4.925 1.00 91.25 178 VAL A N 1
ATOM 1340 C CA . VAL A 1 178 ? -7.475 -4.035 -4.448 1.00 91.25 178 VAL A CA 1
ATOM 1341 C C . VAL A 1 178 ? -6.739 -3.645 -3.162 1.00 91.25 178 VAL A C 1
ATOM 1343 O O . VAL A 1 178 ? -6.265 -4.527 -2.435 1.00 91.25 178 VAL A O 1
ATOM 1346 N N . ARG A 1 179 ? -6.664 -2.345 -2.842 1.00 94.75 179 ARG A N 1
ATOM 1347 C CA . ARG A 1 179 ? -6.190 -1.869 -1.524 1.00 94.75 179 ARG A CA 1
ATOM 1348 C C . ARG A 1 179 ? -7.366 -1.759 -0.557 1.00 94.75 179 ARG A C 1
ATOM 1350 O O . ARG A 1 179 ? -8.352 -1.116 -0.883 1.00 94.75 179 ARG A O 1
ATOM 1357 N N . LEU A 1 180 ? -7.260 -2.316 0.645 1.00 92.69 180 LEU A N 1
ATOM 1358 C CA . LEU A 1 180 ? -8.252 -2.125 1.707 1.00 92.69 180 LEU A CA 1
ATOM 1359 C C . LEU A 1 180 ? -8.042 -0.770 2.408 1.00 92.69 180 LEU A C 1
ATOM 1361 O O . LEU A 1 180 ? -6.922 -0.451 2.800 1.00 92.69 180 LEU A O 1
ATOM 1365 N N . GLN A 1 181 ? -9.119 -0.004 2.597 1.00 89.81 181 GLN A N 1
ATOM 1366 C CA . GLN A 1 181 ? -9.103 1.279 3.317 1.00 89.81 181 GLN A CA 1
ATOM 1367 C C . GLN A 1 181 ? -9.704 1.171 4.718 1.00 89.81 181 GLN A C 1
ATOM 1369 O O . GLN A 1 181 ? -9.162 1.731 5.665 1.00 89.81 181 GLN A O 1
ATOM 1374 N N . GLU A 1 182 ? -10.843 0.483 4.840 1.00 88.31 182 GLU A N 1
ATOM 1375 C CA . GLU A 1 182 ? -11.640 0.439 6.069 1.00 88.31 182 GLU A CA 1
ATOM 1376 C C . GLU A 1 182 ? -12.515 -0.827 6.105 1.00 88.31 182 GLU A C 1
ATOM 1378 O O . GLU A 1 182 ? -12.997 -1.292 5.069 1.00 88.31 182 GLU A O 1
ATOM 1383 N N . CYS A 1 183 ? -12.769 -1.353 7.304 1.00 86.56 183 CYS A N 1
ATOM 1384 C CA . CYS A 1 183 ? -13.754 -2.393 7.589 1.00 86.56 183 CYS A CA 1
ATOM 1385 C C . CYS A 1 183 ? -14.864 -1.827 8.492 1.00 86.56 183 CYS A C 1
ATOM 1387 O O . CYS A 1 183 ? -14.657 -1.498 9.661 1.00 86.56 183 CYS A O 1
ATOM 1389 N N . THR A 1 184 ? -16.084 -1.765 7.974 1.00 80.44 184 THR A N 1
ATOM 1390 C CA . THR A 1 184 ? -17.258 -1.261 8.696 1.00 80.44 184 THR A CA 1
ATOM 1391 C C . THR A 1 184 ? -18.231 -2.392 9.024 1.00 80.44 184 THR A C 1
ATOM 1393 O O . THR A 1 184 ? -18.142 -3.489 8.475 1.00 80.44 184 THR A O 1
ATOM 1396 N N . ALA A 1 185 ? -19.221 -2.111 9.875 1.00 75.19 185 ALA A N 1
ATOM 1397 C CA . ALA A 1 185 ? -20.313 -3.052 10.141 1.00 75.19 185 ALA A CA 1
ATOM 1398 C C . ALA A 1 185 ? -21.124 -3.413 8.877 1.00 75.19 185 ALA A C 1
ATOM 1400 O O . ALA A 1 185 ? -21.737 -4.476 8.831 1.00 75.19 185 ALA A O 1
ATOM 1401 N N . ASP A 1 186 ? -21.104 -2.549 7.857 1.00 75.19 186 ASP A N 1
ATOM 1402 C CA . ASP A 1 186 ? -21.821 -2.745 6.594 1.00 75.19 186 ASP A CA 1
ATOM 1403 C C . ASP A 1 186 ? -20.970 -3.449 5.520 1.00 75.19 186 ASP A C 1
ATOM 1405 O O . ASP A 1 186 ? -21.469 -3.716 4.427 1.00 75.19 186 ASP A O 1
ATOM 1409 N N . GLY A 1 187 ? -19.689 -3.716 5.796 1.00 78.56 187 GLY A N 1
ATOM 1410 C CA . GLY A 1 187 ? -18.741 -4.298 4.847 1.00 78.56 187 GLY A CA 1
ATOM 1411 C C . GLY A 1 187 ? -17.425 -3.525 4.748 1.00 78.56 187 GLY A C 1
ATOM 1412 O O . GLY A 1 187 ? -17.136 -2.637 5.551 1.00 78.56 187 GLY A O 1
ATOM 1413 N N . ILE A 1 188 ? -16.620 -3.877 3.751 1.00 85.56 188 ILE A N 1
ATOM 1414 C CA . ILE A 1 188 ? -15.288 -3.308 3.502 1.00 85.56 188 ILE A CA 1
ATOM 1415 C C . ILE A 1 188 ? -15.332 -2.156 2.491 1.00 85.56 188 ILE A C 1
ATOM 1417 O O . ILE A 1 188 ? -16.142 -2.158 1.565 1.00 85.56 188 ILE A O 1
ATOM 1421 N N . ILE A 1 189 ? -14.421 -1.199 2.646 1.00 87.19 189 ILE A N 1
ATOM 1422 C CA . ILE A 1 189 ? -14.155 -0.112 1.699 1.00 87.19 189 ILE A CA 1
ATOM 1423 C C . ILE A 1 189 ? -12.751 -0.328 1.135 1.00 87.19 189 ILE A C 1
ATOM 1425 O O . ILE A 1 189 ? -11.803 -0.544 1.893 1.00 87.19 189 ILE A O 1
ATOM 1429 N N . TYR A 1 190 ? -12.608 -0.275 -0.187 1.00 89.25 190 TYR A N 1
ATOM 1430 C CA . TYR A 1 190 ? -11.349 -0.541 -0.880 1.00 89.25 190 TYR A CA 1
ATOM 1431 C C . TYR A 1 190 ? -11.136 0.412 -2.063 1.00 89.25 190 TYR A C 1
ATOM 1433 O O . TYR A 1 190 ? -12.098 0.951 -2.604 1.00 89.25 190 TYR A O 1
ATOM 1441 N N . ASP A 1 191 ? -9.878 0.629 -2.452 1.00 88.81 191 ASP A N 1
ATOM 1442 C CA . ASP A 1 191 ? -9.523 1.260 -3.727 1.00 88.81 191 ASP A CA 1
ATOM 1443 C C . ASP A 1 191 ? -9.395 0.185 -4.805 1.00 88.81 191 ASP A C 1
ATOM 1445 O O . ASP A 1 191 ? -8.496 -0.663 -4.757 1.00 88.81 191 ASP A O 1
ATOM 1449 N N . ASP A 1 192 ? -10.302 0.227 -5.777 1.00 89.75 192 ASP A N 1
ATOM 1450 C CA . ASP A 1 192 ? -10.208 -0.572 -6.993 1.00 89.75 192 ASP A CA 1
ATOM 1451 C C . ASP A 1 192 ? -9.283 0.142 -7.987 1.00 89.75 192 ASP A C 1
ATOM 1453 O O . ASP A 1 192 ? -9.622 1.248 -8.405 1.00 89.75 192 ASP A O 1
ATOM 1457 N N . PRO A 1 193 ? -8.155 -0.446 -8.416 1.00 87.62 193 PRO A N 1
ATOM 1458 C CA . PRO A 1 193 ? -7.233 0.201 -9.344 1.00 87.62 193 PRO A CA 1
ATOM 1459 C C . PRO A 1 193 ? -7.789 0.390 -10.771 1.00 87.62 193 PRO A C 1
ATOM 1461 O O . PRO A 1 193 ? -7.136 1.047 -11.572 1.00 87.62 193 PRO A O 1
ATOM 1464 N N . TYR A 1 194 ? -8.969 -0.131 -11.138 1.00 79.12 194 TYR A N 1
ATOM 1465 C CA . TYR A 1 194 ? -9.593 0.146 -12.449 1.00 79.12 194 TYR A CA 1
ATOM 1466 C C . TYR A 1 194 ? -10.259 1.523 -12.572 1.00 79.12 194 TYR A C 1
ATOM 1468 O O . TYR A 1 194 ? -10.619 1.929 -13.684 1.00 79.12 194 TYR A O 1
ATOM 1476 N N . GLY A 1 195 ? -10.446 2.220 -11.458 1.00 67.38 195 GLY A N 1
ATOM 1477 C CA . GLY A 1 195 ? -11.176 3.479 -11.377 1.00 67.38 195 GLY A CA 1
ATOM 1478 C C . GLY A 1 195 ? -12.682 3.275 -11.351 1.00 67.38 195 GLY A C 1
ATOM 1479 O O . GLY A 1 195 ? -13.191 2.187 -11.075 1.00 67.38 195 GLY A O 1
ATOM 1480 N N . GLU A 1 196 ? -13.403 4.347 -11.667 1.00 42.69 196 GLU A N 1
ATOM 1481 C CA . GLU A 1 196 ? -14.857 4.343 -11.769 1.00 42.69 196 GLU A CA 1
ATOM 1482 C C . GLU A 1 196 ? -15.286 3.489 -12.977 1.00 42.69 196 GLU A C 1
ATOM 1484 O O . GLU A 1 196 ? -15.329 3.938 -14.122 1.00 42.69 196 GLU A O 1
ATOM 1489 N N . ARG A 1 197 ? -15.594 2.212 -12.741 1.00 37.59 197 ARG A N 1
ATOM 1490 C CA . ARG A 1 197 ? -16.504 1.469 -13.613 1.00 37.59 197 ARG A CA 1
ATOM 1491 C C . ARG A 1 197 ? -17.871 1.447 -12.942 1.00 37.59 197 ARG A C 1
ATOM 1493 O O . ARG A 1 197 ? -17.990 1.034 -11.790 1.00 37.59 197 ARG A O 1
ATOM 1500 N N . GLU A 1 198 ? -18.926 1.763 -13.693 1.00 32.69 198 GLU A N 1
ATOM 1501 C CA . GLU A 1 198 ? -20.151 0.992 -13.499 1.00 32.69 198 GLU A CA 1
ATOM 1502 C C . GLU A 1 198 ? -19.754 -0.464 -13.752 1.00 32.69 198 GLU A C 1
ATOM 1504 O O . GLU A 1 198 ? -19.470 -0.859 -14.887 1.00 32.69 198 GLU A O 1
ATOM 1509 N N . LEU A 1 199 ? -19.646 -1.256 -12.682 1.00 31.84 199 LEU A N 1
ATOM 1510 C CA . LEU A 1 199 ? -19.713 -2.704 -12.802 1.00 31.84 199 LEU A CA 1
ATOM 1511 C C . LEU A 1 199 ? -21.001 -2.958 -13.575 1.00 31.84 199 LEU A C 1
ATOM 1513 O O . LEU A 1 199 ? -22.068 -2.661 -13.042 1.00 31.84 199 LEU A O 1
ATOM 1517 N N . LEU A 1 200 ? -20.860 -3.343 -14.850 1.00 29.89 200 LEU A N 1
ATOM 1518 C CA . LEU A 1 200 ? -21.927 -3.470 -15.843 1.00 29.89 200 LEU A CA 1
ATOM 1519 C C . LEU A 1 200 ? -23.269 -3.703 -15.159 1.00 29.89 200 LEU A C 1
ATOM 1521 O O . LEU A 1 200 ? -23.457 -4.749 -14.533 1.00 29.89 200 LEU A O 1
ATOM 1525 N N . SER A 1 201 ? -24.176 -2.723 -15.259 1.00 28.95 201 SER A N 1
ATOM 1526 C CA . SER A 1 201 ? -25.538 -2.897 -14.769 1.00 28.95 201 SER A CA 1
ATOM 1527 C C . SER A 1 201 ? -26.055 -4.227 -15.308 1.00 28.95 201 SER A C 1
ATOM 1529 O O . SER A 1 201 ? -25.971 -4.469 -16.513 1.00 28.95 201 SER A O 1
ATOM 1531 N N . THR A 1 202 ? -26.513 -5.052 -14.377 1.00 34.31 202 THR A N 1
ATOM 1532 C CA . THR A 1 202 ? -27.114 -6.398 -14.366 1.00 34.31 202 THR A CA 1
ATOM 1533 C C . THR A 1 202 ? -27.984 -6.864 -15.553 1.00 34.31 202 THR A C 1
ATOM 1535 O O . THR A 1 202 ? -28.888 -7.672 -15.373 1.00 34.31 202 THR A O 1
ATOM 1538 N N . ALA A 1 203 ? -27.708 -6.469 -16.793 1.00 33.66 203 ALA A N 1
ATOM 1539 C CA . ALA A 1 203 ? -28.297 -7.082 -17.982 1.00 33.66 203 ALA A CA 1
ATOM 1540 C C . ALA A 1 203 ? -27.477 -8.283 -18.495 1.00 33.66 203 ALA A C 1
ATOM 1542 O O . ALA A 1 203 ? -28.014 -9.100 -19.236 1.00 33.66 203 ALA A O 1
ATOM 1543 N N . ALA A 1 204 ? -26.207 -8.426 -18.083 1.00 33.25 204 ALA A N 1
ATOM 1544 C CA . ALA A 1 204 ? -25.336 -9.529 -18.514 1.00 33.25 204 ALA A CA 1
ATOM 1545 C C . ALA A 1 204 ? -24.713 -10.354 -17.371 1.00 33.25 204 ALA A C 1
ATOM 1547 O O . ALA A 1 204 ? -24.053 -11.353 -17.645 1.00 33.25 204 ALA A O 1
ATOM 1548 N N . ASN A 1 205 ? -24.897 -9.970 -16.102 1.00 35.75 205 ASN A N 1
ATOM 1549 C CA . ASN A 1 205 ? -24.385 -10.745 -14.972 1.00 35.75 205 ASN A CA 1
ATOM 1550 C C . ASN A 1 205 ? -25.243 -10.498 -13.712 1.00 35.75 205 ASN A C 1
ATOM 1552 O O . ASN A 1 205 ? -25.187 -9.395 -13.168 1.00 35.75 205 ASN A O 1
ATOM 1556 N N . PRO A 1 206 ? -26.065 -11.460 -13.256 1.00 30.47 206 PRO A N 1
ATOM 1557 C CA . PRO A 1 206 ? -26.980 -11.268 -12.124 1.00 30.47 206 PRO A CA 1
ATOM 1558 C C . PRO A 1 206 ? -26.294 -11.226 -10.740 1.00 30.47 206 PRO A C 1
ATOM 1560 O O . PRO A 1 206 ? -26.980 -11.056 -9.740 1.00 30.47 206 PRO A O 1
ATOM 1563 N N . ASP A 1 207 ? -24.962 -11.321 -10.666 1.00 35.72 207 ASP A N 1
ATOM 1564 C CA . ASP A 1 207 ? -24.204 -11.554 -9.421 1.00 35.72 207 ASP A CA 1
ATOM 1565 C C . ASP A 1 207 ? -23.561 -10.307 -8.773 1.00 35.72 207 ASP A C 1
ATOM 1567 O O . ASP A 1 207 ? -22.664 -10.421 -7.926 1.00 35.72 207 ASP A O 1
ATOM 1571 N N . VAL A 1 208 ? -23.992 -9.097 -9.147 1.00 36.75 208 VAL A N 1
ATOM 1572 C CA . VAL A 1 208 ? -23.477 -7.848 -8.553 1.00 36.75 208 VAL A CA 1
ATOM 1573 C C . VAL A 1 208 ? -24.327 -7.459 -7.343 1.00 36.75 208 VAL A C 1
ATOM 1575 O O . VAL A 1 208 ? -25.232 -6.631 -7.422 1.00 36.75 208 VAL A O 1
ATOM 1578 N N . GLY A 1 209 ? -24.028 -8.094 -6.210 1.00 30.52 209 GLY A N 1
ATOM 1579 C CA . GLY A 1 209 ? -24.417 -7.603 -4.892 1.00 30.52 209 GLY A CA 1
ATOM 1580 C C . GLY A 1 209 ? -23.709 -6.279 -4.604 1.00 30.52 209 GLY A C 1
ATOM 1581 O O . GLY A 1 209 ? -22.487 -6.187 -4.679 1.00 30.52 209 GLY A O 1
ATOM 1582 N N . ASP A 1 210 ? -24.512 -5.263 -4.322 1.00 34.66 210 ASP A N 1
ATOM 1583 C CA . ASP A 1 210 ? -24.167 -3.864 -4.071 1.00 34.66 210 ASP A CA 1
ATOM 1584 C C . ASP A 1 210 ? -23.113 -3.713 -2.948 1.00 34.66 210 ASP A C 1
ATOM 1586 O O . ASP A 1 210 ? -23.442 -3.721 -1.761 1.00 34.66 210 ASP A O 1
ATOM 1590 N N . SER A 1 211 ? -21.828 -3.589 -3.304 1.00 37.16 211 SER A N 1
ATOM 1591 C CA . SER A 1 211 ? -20.780 -3.126 -2.383 1.00 37.16 211 SER A CA 1
ATOM 1592 C C . SER A 1 211 ? -20.623 -1.612 -2.523 1.00 37.16 211 SER A C 1
ATOM 1594 O O . SER A 1 211 ? -20.401 -1.105 -3.625 1.00 37.16 211 SER A O 1
ATOM 1596 N N . LYS A 1 212 ? -20.753 -0.885 -1.407 1.00 37.94 212 LYS A N 1
ATOM 1597 C CA . LYS A 1 212 ? -20.740 0.585 -1.358 1.00 37.94 212 LYS A CA 1
ATOM 1598 C C . LYS A 1 212 ? -19.463 1.152 -2.004 1.00 37.94 212 LYS A C 1
ATOM 1600 O O . LYS A 1 212 ? -18.354 0.780 -1.641 1.00 37.94 212 LYS A O 1
ATOM 1605 N N . ARG A 1 213 ? -19.680 2.046 -2.973 1.00 41.91 213 ARG A N 1
ATOM 1606 C CA . ARG A 1 213 ? -18.702 2.691 -3.867 1.00 41.91 213 ARG A CA 1
ATOM 1607 C C . ARG A 1 213 ? -17.626 3.499 -3.129 1.00 41.91 213 ARG A C 1
ATOM 1609 O O . ARG A 1 213 ? -17.852 3.977 -2.017 1.00 41.91 213 ARG A O 1
ATOM 1616 N N . ASP A 1 214 ? -16.512 3.726 -3.827 1.00 39.72 214 ASP A N 1
ATOM 1617 C CA . ASP A 1 214 ? -15.475 4.711 -3.500 1.00 39.72 214 ASP A CA 1
ATOM 1618 C C . ASP A 1 214 ? -16.078 6.107 -3.213 1.00 39.72 214 ASP A C 1
ATOM 1620 O O . ASP A 1 214 ? -16.922 6.612 -3.958 1.00 39.72 214 ASP A O 1
ATOM 1624 N N . ARG A 1 215 ? -15.640 6.745 -2.117 1.00 39.06 215 ARG A N 1
ATOM 1625 C CA . ARG A 1 215 ? -16.049 8.104 -1.717 1.00 39.06 215 ARG A CA 1
ATOM 1626 C C . ARG A 1 215 ? -15.316 9.214 -2.490 1.00 39.06 215 ARG A C 1
ATOM 1628 O O . ARG A 1 215 ? -15.759 10.359 -2.418 1.00 39.06 215 ARG A O 1
ATOM 1635 N N . ARG A 1 216 ? -14.209 8.927 -3.192 1.00 41.53 216 ARG A N 1
ATOM 1636 C CA . ARG A 1 216 ? -13.357 9.927 -3.879 1.00 41.53 216 ARG A CA 1
ATOM 1637 C C . ARG A 1 216 ? -13.523 9.976 -5.398 1.00 41.53 216 ARG A C 1
ATOM 1639 O O . ARG A 1 216 ? -12.945 10.849 -6.038 1.00 41.53 216 ARG A O 1
ATOM 1646 N N . SER A 1 217 ? -14.395 9.141 -5.946 1.00 43.47 217 SER A N 1
ATOM 1647 C CA . SER A 1 217 ? -14.678 9.005 -7.378 1.00 43.47 217 SER A CA 1
ATOM 1648 C C . SER A 1 217 ? -15.318 10.238 -8.064 1.00 43.47 217 SER A C 1
ATOM 1650 O O . SER A 1 217 ? -15.569 10.245 -9.262 1.00 43.47 217 SER A O 1
ATOM 1652 N N . THR A 1 218 ? -15.576 11.342 -7.353 1.00 33.62 218 THR A N 1
ATOM 1653 C CA . THR A 1 218 ? -16.364 12.474 -7.883 1.00 33.62 218 THR A CA 1
ATOM 1654 C C . THR A 1 218 ? -15.585 13.532 -8.681 1.00 33.62 218 THR A C 1
ATOM 1656 O O . THR A 1 218 ? -16.041 14.676 -8.748 1.00 33.62 218 THR A O 1
ATOM 1659 N N . GLY A 1 219 ? -14.428 13.244 -9.289 1.00 33.59 219 GLY A N 1
ATOM 1660 C CA . GLY A 1 219 ? -13.725 14.310 -10.019 1.00 33.59 219 GLY A CA 1
ATOM 1661 C C . GLY A 1 219 ? -12.538 13.926 -10.892 1.00 33.59 219 GLY A C 1
ATOM 1662 O O . GLY A 1 219 ? -11.409 14.087 -10.453 1.00 33.59 219 GLY A O 1
ATOM 1663 N N . ASN A 1 220 ? -12.798 13.524 -12.141 1.00 29.92 220 ASN A N 1
ATOM 1664 C CA . ASN A 1 220 ? -12.353 14.196 -13.381 1.00 29.92 220 ASN A CA 1
ATOM 1665 C C . ASN A 1 220 ? -12.594 13.256 -14.575 1.00 29.92 220 ASN A C 1
ATOM 1667 O O . ASN A 1 220 ? -11.772 12.395 -14.871 1.00 29.92 220 ASN A O 1
ATOM 1671 N N . ASN A 1 221 ? -13.708 13.446 -15.283 1.00 34.00 221 ASN A N 1
ATOM 1672 C CA . ASN A 1 221 ? -13.948 12.793 -16.568 1.00 34.00 221 ASN A CA 1
ATOM 1673 C C . ASN A 1 221 ? -13.499 13.727 -17.694 1.00 34.00 221 ASN A C 1
ATOM 1675 O O . ASN A 1 221 ? -14.275 14.579 -18.124 1.00 34.00 221 ASN A O 1
ATOM 1679 N N . ASP A 1 222 ? -12.275 13.536 -18.192 1.00 32.66 222 ASP A N 1
ATOM 1680 C CA . ASP A 1 222 ? -11.978 13.832 -19.596 1.00 32.66 222 ASP A CA 1
ATOM 1681 C C . ASP A 1 222 ? -12.249 12.560 -20.404 1.00 32.66 222 ASP A C 1
ATOM 1683 O O . ASP A 1 222 ? -11.394 11.707 -20.650 1.00 32.66 222 ASP A O 1
ATOM 1687 N N . ASP A 1 223 ? -13.526 12.458 -20.752 1.00 35.62 223 ASP A N 1
ATOM 1688 C CA . ASP A 1 223 ? -14.151 11.477 -21.616 1.00 35.62 223 ASP A CA 1
ATOM 1689 C C . ASP A 1 223 ? -13.447 11.405 -22.985 1.00 35.62 223 ASP A C 1
ATOM 1691 O O . ASP A 1 223 ? -13.443 12.357 -23.771 1.00 35.62 223 ASP A O 1
ATOM 1695 N N . LYS A 1 224 ? -12.853 10.247 -23.285 1.00 31.73 224 LYS A N 1
ATOM 1696 C CA . LYS A 1 224 ? -12.574 9.825 -24.661 1.00 31.73 224 LYS A CA 1
ATOM 1697 C C . LYS A 1 224 ? -13.495 8.666 -25.002 1.00 31.73 224 LYS A C 1
ATOM 1699 O O . LYS A 1 224 ? -13.081 7.508 -25.031 1.00 31.73 224 LYS A O 1
ATOM 1704 N N . THR A 1 225 ? -14.735 9.016 -25.308 1.00 34.00 225 THR A N 1
ATOM 1705 C CA . THR A 1 225 ? -15.653 8.203 -26.098 1.00 34.00 225 THR A CA 1
ATOM 1706 C C . THR A 1 225 ? -14.941 7.684 -27.347 1.00 34.00 225 THR A C 1
ATOM 1708 O O . THR A 1 225 ? -14.397 8.438 -28.160 1.00 34.00 225 THR A O 1
ATOM 1711 N N . ARG A 1 226 ? -14.953 6.363 -27.512 1.00 28.47 226 ARG A N 1
ATOM 1712 C CA . ARG A 1 226 ? -14.839 5.731 -28.820 1.00 28.47 226 ARG A CA 1
ATOM 1713 C C . ARG A 1 226 ? -15.864 4.615 -28.897 1.00 28.47 226 ARG A C 1
ATOM 1715 O O . ARG A 1 226 ? -15.680 3.547 -28.320 1.00 28.47 226 ARG A O 1
ATOM 1722 N N . ASP A 1 227 ? -16.941 4.947 -29.593 1.00 32.22 227 ASP A N 1
ATOM 1723 C CA . ASP A 1 227 ? -17.891 4.017 -30.178 1.00 32.22 227 ASP A CA 1
ATOM 1724 C C . ASP A 1 227 ? -17.140 2.976 -31.028 1.00 32.22 227 ASP A C 1
ATOM 1726 O O . ASP A 1 227 ? -16.210 3.322 -31.760 1.00 32.22 227 ASP A O 1
ATOM 1730 N N . ASP A 1 228 ? -17.479 1.695 -30.865 1.00 34.84 228 ASP A N 1
ATOM 1731 C CA . ASP A 1 228 ? -18.116 0.886 -31.916 1.00 34.84 228 ASP A CA 1
ATOM 1732 C C . ASP A 1 228 ? -18.070 -0.624 -31.581 1.00 34.84 228 ASP A C 1
ATOM 1734 O O . ASP A 1 228 ? -17.018 -1.256 -31.524 1.00 34.84 228 ASP A O 1
ATOM 1738 N N . GLU A 1 229 ? -19.275 -1.167 -31.375 1.00 31.22 229 GLU A N 1
ATOM 1739 C CA . GLU A 1 229 ? -19.809 -2.384 -32.010 1.00 31.22 229 GLU A CA 1
ATOM 1740 C C . GLU A 1 229 ? -19.097 -3.743 -31.788 1.00 31.22 229 GLU A C 1
ATOM 1742 O O . GLU A 1 229 ? -18.131 -4.088 -32.465 1.00 31.22 229 GLU A O 1
ATOM 1747 N N . TYR A 1 230 ? -19.680 -4.613 -30.943 1.00 28.39 230 TYR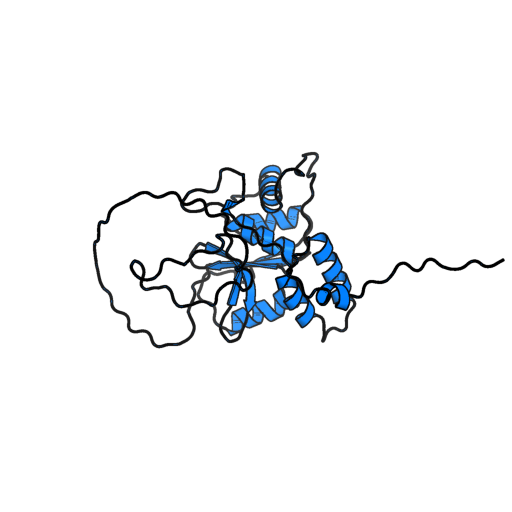 A N 1
ATOM 1748 C CA . TYR A 1 230 ? -19.579 -6.068 -31.146 1.00 28.39 230 TYR A CA 1
ATOM 1749 C C . TYR A 1 230 ? -20.812 -6.831 -30.636 1.00 28.39 230 TYR A C 1
ATOM 1751 O O . TYR A 1 230 ? -21.311 -6.583 -29.539 1.00 28.39 230 TYR A O 1
ATOM 1759 N N . SER A 1 231 ? -21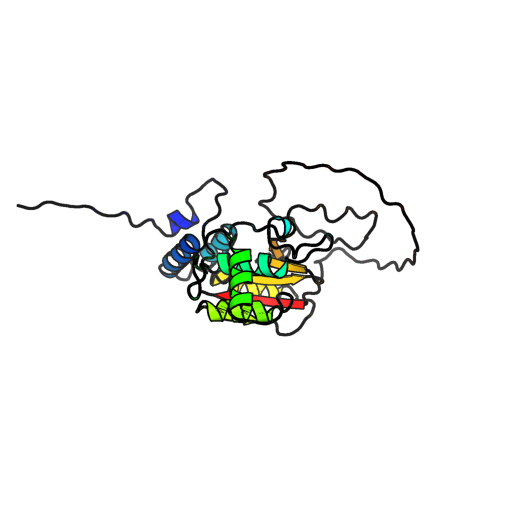.314 -7.732 -31.484 1.00 28.17 231 SER A N 1
ATOM 1760 C CA . SER A 1 231 ? -22.633 -8.367 -31.424 1.00 28.17 231 SER A CA 1
ATOM 1761 C C . SER A 1 231 ? -22.726 -9.596 -30.515 1.00 28.17 231 SER A C 1
ATOM 1763 O O . SER A 1 231 ? -21.774 -10.361 -30.379 1.00 28.17 231 SER A O 1
ATOM 1765 N N . GLU A 1 232 ? -23.942 -9.812 -30.010 1.00 31.80 232 GLU A N 1
ATOM 1766 C CA . GLU A 1 232 ? -24.458 -10.983 -29.292 1.00 31.80 232 GLU A CA 1
ATOM 1767 C C . GLU A 1 232 ? -24.064 -12.349 -29.880 1.00 31.80 232 GLU A C 1
ATOM 1769 O O . GLU A 1 232 ? -24.230 -12.588 -31.074 1.00 31.80 232 GLU A O 1
ATOM 1774 N N . THR A 1 233 ? -23.753 -13.299 -28.991 1.00 31.05 233 THR A N 1
ATOM 1775 C CA . THR A 1 233 ? -24.391 -14.627 -29.015 1.00 31.05 233 THR A CA 1
ATOM 1776 C C . THR A 1 233 ? -24.619 -15.127 -27.588 1.00 31.05 233 THR A C 1
ATOM 1778 O O . THR A 1 233 ? -23.672 -15.354 -26.838 1.00 31.05 233 THR A O 1
ATOM 1781 N N . GLN A 1 234 ? -25.899 -15.279 -27.254 1.00 30.55 234 GLN A N 1
ATOM 1782 C CA . GLN A 1 234 ? -26.478 -15.920 -26.073 1.00 30.55 234 GLN A CA 1
ATOM 1783 C C . GLN A 1 234 ? -26.298 -17.451 -26.132 1.00 30.55 234 GLN A C 1
ATOM 1785 O O . GLN A 1 234 ? -26.581 -18.051 -27.167 1.00 30.55 234 GLN A O 1
ATOM 1790 N N . ASP A 1 235 ? -25.955 -18.084 -25.009 1.00 28.83 235 ASP A N 1
ATOM 1791 C CA . ASP A 1 235 ? -26.454 -19.423 -24.669 1.00 28.83 235 ASP A CA 1
ATOM 1792 C C . ASP A 1 235 ? -26.715 -19.474 -23.162 1.00 28.83 235 ASP A C 1
ATOM 1794 O O . ASP A 1 235 ? -25.855 -19.135 -22.346 1.00 28.83 235 ASP A O 1
ATOM 1798 N N . GLY A 1 236 ? -27.961 -19.789 -22.829 1.00 31.88 236 GLY A N 1
ATOM 1799 C CA . GLY A 1 236 ? -28.522 -19.751 -21.495 1.00 31.88 236 GLY A CA 1
ATOM 1800 C C . GLY A 1 236 ? -28.484 -21.118 -20.830 1.00 31.88 236 GLY A C 1
ATOM 1801 O O . GLY A 1 236 ? -28.847 -22.133 -21.419 1.00 31.88 236 GLY A O 1
ATOM 1802 N N . SER A 1 237 ? -28.167 -21.122 -19.542 1.00 27.95 237 SER A N 1
ATOM 1803 C CA . SER A 1 237 ? -28.689 -22.139 -18.639 1.00 27.95 237 SER A CA 1
ATOM 1804 C C . SER A 1 237 ? -28.905 -21.517 -17.268 1.00 27.95 237 SER A C 1
ATOM 1806 O O . SER A 1 237 ? -27.961 -21.307 -16.507 1.00 27.95 237 SER A O 1
ATOM 1808 N N . ASP A 1 238 ? -30.171 -21.207 -17.008 1.00 28.58 238 ASP A N 1
ATOM 1809 C CA . ASP A 1 238 ? -30.713 -20.761 -15.735 1.00 28.58 238 ASP A CA 1
ATOM 1810 C C . ASP A 1 238 ? -30.430 -21.777 -14.620 1.00 28.58 238 ASP A C 1
ATOM 1812 O O . ASP A 1 238 ? -30.817 -22.945 -14.712 1.00 28.58 238 ASP A O 1
ATOM 1816 N N . VAL A 1 239 ? -29.846 -21.309 -13.517 1.00 30.91 239 VAL A N 1
ATOM 1817 C CA . VAL A 1 239 ? -30.024 -21.934 -12.203 1.00 30.91 239 VAL A CA 1
ATOM 1818 C C . VAL A 1 239 ? -30.422 -20.824 -11.240 1.00 30.91 239 VAL A C 1
ATOM 1820 O O . VAL A 1 239 ? -29.596 -20.040 -10.787 1.00 30.91 239 VAL A O 1
ATOM 1823 N N . ALA A 1 240 ? -31.724 -20.728 -10.982 1.00 26.06 240 ALA A N 1
ATOM 1824 C CA . ALA A 1 240 ? -32.284 -19.828 -9.990 1.00 26.06 240 ALA A CA 1
ATOM 1825 C C . ALA A 1 240 ? -31.813 -20.251 -8.592 1.00 26.06 240 ALA A C 1
ATOM 1827 O O . ALA A 1 240 ? -32.147 -21.348 -8.145 1.00 26.06 240 ALA A O 1
ATOM 1828 N N . ASN A 1 241 ? -31.083 -19.375 -7.902 1.00 28.58 241 ASN A N 1
ATOM 1829 C CA . ASN A 1 241 ? -30.913 -19.451 -6.458 1.00 28.58 241 ASN A CA 1
ATOM 1830 C C . ASN A 1 241 ? -31.430 -18.156 -5.832 1.00 28.58 241 ASN A C 1
ATOM 1832 O O . ASN A 1 241 ? -30.861 -17.080 -5.984 1.00 28.58 241 ASN A O 1
ATOM 1836 N N . ASP A 1 242 ? -32.563 -18.326 -5.166 1.00 28.59 242 ASP A N 1
ATOM 1837 C CA . ASP A 1 242 ? -33.221 -17.417 -4.242 1.00 28.59 242 ASP A CA 1
ATOM 1838 C C . ASP A 1 242 ? -32.264 -17.123 -3.072 1.00 28.59 242 ASP A C 1
ATOM 1840 O O . ASP A 1 242 ? -31.918 -18.046 -2.332 1.00 28.59 242 ASP A O 1
ATOM 1844 N N . TYR A 1 243 ? -31.786 -15.881 -2.926 1.00 31.09 243 TYR A N 1
ATOM 1845 C CA . TYR A 1 243 ? -30.992 -15.478 -1.761 1.00 31.09 243 TYR A CA 1
ATOM 1846 C C . TYR A 1 243 ? -31.483 -14.169 -1.142 1.00 31.09 243 TYR A C 1
ATOM 1848 O O . TYR A 1 243 ? -31.526 -13.104 -1.757 1.00 31.09 243 TYR A O 1
ATOM 1856 N N . ASP A 1 244 ? -31.858 -14.351 0.119 1.00 28.22 244 ASP A N 1
ATOM 1857 C CA . ASP A 1 244 ? -32.285 -13.413 1.142 1.00 28.22 244 ASP A CA 1
ATOM 1858 C C . ASP A 1 244 ? -31.255 -12.294 1.376 1.00 28.22 244 ASP A C 1
ATOM 1860 O O . ASP A 1 244 ? -30.042 -12.486 1.285 1.00 28.22 244 ASP A O 1
ATOM 1864 N N . SER A 1 245 ? -31.754 -11.101 1.683 1.00 32.72 245 SER A N 1
ATOM 1865 C CA . SER A 1 245 ? -30.972 -9.886 1.882 1.00 32.72 245 SER A CA 1
ATOM 1866 C C . SER A 1 245 ? -30.107 -9.971 3.146 1.00 32.72 24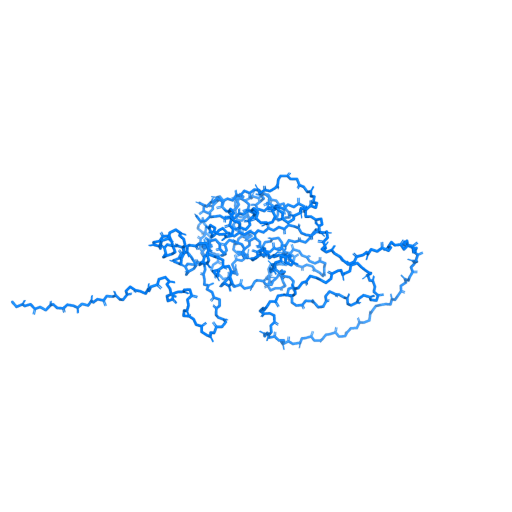5 SER A C 1
ATOM 1868 O O . SER A 1 245 ? -30.597 -9.728 4.249 1.00 32.72 245 SER A O 1
ATOM 1870 N N . GLY A 1 246 ? -28.812 -10.254 3.006 1.00 29.94 246 GLY A N 1
ATOM 1871 C CA . GLY A 1 246 ? -27.871 -10.156 4.121 1.00 29.94 246 GLY A CA 1
ATOM 1872 C C . GLY A 1 246 ? -26.429 -10.444 3.722 1.00 29.94 246 GLY A C 1
ATOM 1873 O O . GLY A 1 246 ? -26.125 -11.572 3.379 1.00 29.94 246 GLY A O 1
ATOM 1874 N N . VAL A 1 247 ? -25.576 -9.413 3.819 1.00 35.38 247 VAL A N 1
ATOM 1875 C CA . VAL A 1 247 ? -24.095 -9.434 3.829 1.00 35.38 247 VAL A CA 1
ATOM 1876 C C . VAL A 1 247 ? -23.442 -10.234 2.692 1.00 35.38 247 VAL A C 1
ATOM 1878 O O . VAL A 1 247 ? -23.446 -11.457 2.666 1.00 35.38 247 VAL A O 1
ATOM 1881 N N . VAL A 1 248 ? -22.827 -9.525 1.747 1.00 38.75 248 VAL A N 1
ATOM 1882 C CA . VAL A 1 248 ? -22.224 -10.133 0.555 1.00 38.75 248 VAL A CA 1
ATOM 1883 C C . VAL A 1 248 ? -21.019 -11.007 0.942 1.00 38.75 248 VAL A C 1
ATOM 1885 O O . VAL A 1 248 ? -19.960 -10.498 1.311 1.00 38.75 248 VAL A O 1
ATOM 1888 N N . ASP A 1 249 ? -21.177 -12.329 0.839 1.00 41.25 249 ASP A N 1
ATOM 1889 C CA . ASP A 1 249 ? -20.092 -13.309 0.940 1.00 41.25 249 ASP A CA 1
ATOM 1890 C C . ASP A 1 249 ? -19.153 -13.151 -0.269 1.00 41.25 249 ASP A C 1
ATOM 1892 O O . ASP A 1 249 ? -19.406 -13.635 -1.380 1.00 41.25 249 ASP A O 1
ATOM 1896 N N . HIS A 1 250 ? -18.042 -12.448 -0.075 1.00 51.28 250 HIS A N 1
ATOM 1897 C CA . HIS A 1 250 ? -16.983 -12.367 -1.074 1.00 51.28 250 HIS A CA 1
ATOM 1898 C C . HIS A 1 250 ? -15.934 -13.455 -0.813 1.00 51.28 250 HIS A C 1
ATOM 1900 O O . HIS A 1 250 ? -15.449 -13.624 0.303 1.00 51.28 250 HIS A O 1
ATOM 1906 N N . VAL A 1 251 ? -15.569 -14.200 -1.859 1.00 54.66 251 VAL A N 1
ATOM 1907 C CA . VAL A 1 251 ? -14.434 -15.131 -1.823 1.00 54.66 251 VAL A CA 1
ATOM 1908 C C . VAL A 1 251 ? -13.156 -14.317 -2.011 1.00 54.66 251 VAL A C 1
ATOM 1910 O O . VAL A 1 251 ? -12.934 -13.740 -3.083 1.00 54.66 251 VAL A O 1
ATOM 1913 N N . PHE A 1 252 ? -12.316 -14.284 -0.980 1.00 59.81 252 PHE A N 1
ATOM 1914 C CA . PHE A 1 252 ? -11.022 -13.616 -1.002 1.00 59.81 252 PHE A CA 1
ATOM 1915 C C . PHE A 1 252 ? -9.928 -14.655 -1.171 1.00 59.81 252 PHE A C 1
ATOM 1917 O O . PHE A 1 252 ? -9.935 -15.681 -0.503 1.00 59.81 252 PHE A O 1
ATOM 1924 N N . SER A 1 253 ? -8.988 -14.433 -2.086 1.00 63.00 253 SER A N 1
ATOM 1925 C CA . SER A 1 253 ? -7.941 -15.442 -2.308 1.00 63.00 253 SER A CA 1
ATOM 1926 C C . SER A 1 253 ? -6.744 -15.243 -1.386 1.00 63.00 253 SER A C 1
ATOM 1928 O O . SER A 1 253 ? -6.198 -16.219 -0.885 1.00 63.00 253 SER A O 1
ATOM 1930 N N . TYR A 1 254 ? -6.366 -13.992 -1.119 1.00 82.00 254 TYR A N 1
ATOM 1931 C CA . TYR A 1 254 ? -5.225 -13.661 -0.270 1.00 82.00 254 TYR A CA 1
ATOM 1932 C C . TYR A 1 254 ? -5.374 -12.257 0.318 1.00 82.00 254 TYR A C 1
ATOM 1934 O O . TYR A 1 254 ? -5.962 -11.388 -0.328 1.00 82.00 254 TYR A O 1
ATOM 1942 N N . VAL A 1 255 ? -4.821 -12.032 1.511 1.00 86.69 255 VAL A N 1
ATOM 1943 C CA . VAL A 1 255 ? -4.799 -10.730 2.199 1.00 86.69 255 VAL A CA 1
ATOM 1944 C C . VAL A 1 255 ? -3.390 -10.517 2.740 1.00 86.69 255 VAL A C 1
ATOM 1946 O O . VAL A 1 255 ? -2.856 -11.407 3.401 1.00 86.69 255 VAL A O 1
ATOM 1949 N N . TYR A 1 256 ? -2.795 -9.363 2.462 1.00 92.06 256 TYR A N 1
ATOM 1950 C CA . TYR A 1 256 ? -1.418 -9.024 2.811 1.00 92.06 256 TYR A CA 1
ATOM 1951 C C . TYR A 1 256 ? -1.343 -7.627 3.411 1.00 92.06 256 TYR A C 1
ATOM 1953 O O . TYR A 1 256 ? -2.187 -6.779 3.119 1.00 92.06 256 TYR A O 1
ATOM 1961 N N . TYR A 1 257 ? -0.305 -7.379 4.204 1.00 92.75 257 TYR A N 1
ATOM 1962 C CA . TYR A 1 257 ? 0.008 -6.042 4.694 1.00 92.75 257 TYR A CA 1
ATOM 1963 C C . TYR A 1 257 ? 1.454 -5.641 4.405 1.00 92.75 257 TYR A C 1
ATOM 1965 O O . TYR A 1 257 ? 2.329 -6.498 4.300 1.00 92.75 257 TYR A O 1
ATOM 1973 N N . ALA A 1 258 ? 1.689 -4.331 4.338 1.00 86.50 258 ALA A N 1
ATOM 1974 C CA . ALA A 1 258 ? 2.988 -3.669 4.339 1.00 86.50 258 ALA A CA 1
ATOM 1975 C C . ALA A 1 258 ? 3.112 -2.786 5.586 1.00 86.50 258 ALA A C 1
ATOM 1977 O O . ALA A 1 258 ? 2.140 -2.147 5.996 1.00 86.50 258 ALA A O 1
ATOM 1978 N N . ARG A 1 259 ? 4.314 -2.716 6.159 1.00 92.50 259 ARG A N 1
ATOM 1979 C CA . ARG A 1 259 ? 4.673 -1.783 7.233 1.00 92.50 259 ARG A CA 1
ATOM 1980 C C . ARG A 1 259 ? 6.029 -1.144 6.940 1.00 92.50 259 ARG A C 1
ATOM 1982 O O . ARG A 1 259 ? 6.927 -1.844 6.465 1.00 92.50 259 ARG A O 1
ATOM 1989 N N . ASN A 1 260 ? 6.139 0.152 7.227 1.00 82.94 260 ASN A N 1
ATOM 1990 C CA . ASN A 1 260 ? 7.405 0.882 7.209 1.00 82.94 260 ASN A CA 1
ATOM 1991 C C . ASN A 1 260 ? 8.306 0.422 8.362 1.00 82.94 260 ASN A C 1
ATOM 1993 O O . ASN A 1 260 ? 7.785 0.301 9.498 1.00 82.94 260 ASN A O 1
#

Sequence (260 aa):
MAQSHQSSSATSATEVATTTSSTTSLTPELIERAHELIEAKPEDKREDLYRQLQEKVSYGNQRDNLTNYETPYGGTCHVTSAGMAMQAAGISVPTTYKDIELGELQYEERVDAIRSIDSVGEGTNPDTWVSVIDSLGHSAAAISGTAGTHGVDFWTGVQDEHLSAGHGVWMSIRGHIVRLQECTADGIIYDDPYGERELLSTAANPDVGDSKRDRRSTGNNDDKTRDDEYSETQDGSDVANDYDSGVVDHVFSYVYYARN

Mean predicted aligned error: 13.28 Å

Nearest PDB structures (foldseek):
  9g6k-assembly1_Lq  TM=2.339E-01  e=9.144E+00  Toxoplasma gondii

Solvent-accessible surface area (backbone atoms only — not comparable to full-atom values): 15735 Å² total; per-residue (Å²): 140,89,82,84,86,85,82,80,79,82,79,45,48,62,48,71,76,63,66,56,103,55,97,67,58,48,54,23,66,56,38,34,52,45,50,61,37,38,70,74,44,62,73,96,52,28,38,69,49,26,43,57,48,45,73,28,42,54,86,51,48,29,82,72,52,81,64,88,60,54,46,102,88,53,59,34,32,50,48,25,12,47,36,40,11,32,31,41,19,18,44,69,80,68,47,58,56,95,94,38,85,35,67,91,49,55,74,38,52,37,54,54,46,48,24,59,76,68,66,43,74,52,79,88,41,72,67,30,56,33,53,44,38,40,77,71,75,33,48,47,50,70,78,41,97,60,61,43,67,70,58,69,70,55,45,50,46,48,32,64,67,30,34,31,66,35,30,9,29,27,33,28,50,81,90,41,35,26,17,57,52,49,64,51,98,93,45,69,38,53,50,58,14,83,54,94,61,79,73,70,76,64,83,86,49,89,79,77,73,88,70,77,73,67,91,78,75,86,77,82,85,86,79,79,86,72,90,78,90,85,82,90,83,89,84,88,80,92,76,91,76,91,76,77,95,70,79,86,86,54,52,29,52,39,35,33,39,28,38,98